Protein AF-A0AAD9VIA0-F1 (afdb_monomer)

Nearest PDB structures (foldseek):
  2ygq-assembly1_A  TM=7.038E-01  e=6.729E-20  Homo sapiens
  2ygo-assembly1_A-2  TM=7.604E-01  e=1.663E-18  Homo sapiens
  2ygp-assembly1_A-2  TM=7.596E-01  e=3.869E-18  Homo sapiens
  2ygn-assembly1_A-2  TM=9.380E-01  e=1.347E-15  Homo sapiens
  2d3j-assembly1_A  TM=8.469E-01  e=1.026E-13  Homo sapiens

Organism: NCBI:txid1348599

Solvent-accessible surface area (backbone atoms only — not comparable to full-atom values): 14397 Å² total; per-residue (Å²): 131,88,86,90,87,78,89,80,89,79,89,79,89,74,88,77,83,85,80,87,81,90,76,92,77,75,88,75,79,78,84,70,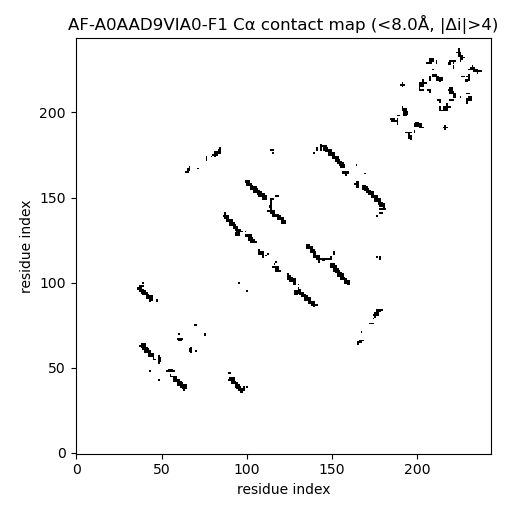82,74,73,68,77,50,39,31,33,32,30,37,46,33,71,62,35,29,76,74,71,76,44,85,49,70,50,68,54,24,54,74,59,34,50,47,68,66,79,70,42,91,62,39,61,78,72,54,75,65,42,53,59,87,56,52,59,48,57,35,38,30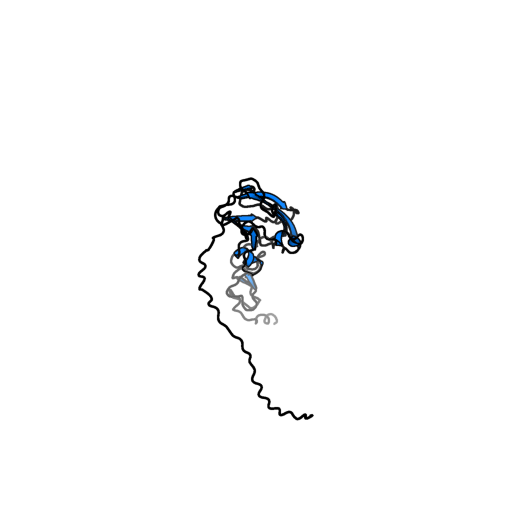,23,13,37,79,53,64,35,33,41,36,53,82,35,63,40,41,78,32,62,69,30,23,37,62,43,46,59,80,56,74,57,55,50,69,52,44,55,54,79,46,78,46,36,43,37,48,46,55,58,51,80,34,63,48,74,25,45,33,38,45,24,43,38,41,23,40,84,84,70,47,66,39,67,75,44,69,39,74,45,64,47,42,36,38,27,54,50,71,70,77,78,52,61,83,47,62,91,45,36,37,59,65,75,73,38,77,41,40,42,37,78,73,62,42,30,85,80,20,44,54,79,36,59,56,37,41,49,49,46,90,46,37,36,64,74,34,17,77,39,70,56,85,73,84,82,82,82,91,83,130

Secondary structure (DSSP, 8-state):
----------------------------------------EEEE-HHHHHHHHS----EEEEETTEE-GGGG-TTHHHHSPPBPTT--EEEEEEE-TTS-EEEEEEEEEES-TTTBPPPEESS-SEEEPPSS-EEEEEE--B-SS--EEEEEEEEEEEEETTSPBPTTPSEEEEEEEEE------PPPPPTTEESTTTT-EE--SSPPPTT-EEEETTEEEPPTT-BSTTS-B--TTTTSSS--

InterPro domains:
  IPR000742 EGF-like domain [PS00022] (220-231)
  IPR000742 EGF-like domain [PS01186] (220-231)
  IPR000742 EGF-like domain [PS50026] (200-232)
  IPR000742 EGF-like domain [SM00181] (203-232)
  IPR003306 WIF domain [PF02019] (42-179)
  IPR003306 WIF domain [PS50814] (42-179)
  IPR003306 WIF domain [SM00469] (39-181)
  IPR013309 Wnt inhibitory factor (WIF)-1 [PR01901] (39-58)
  IPR013309 Wnt inhibitory factor (WIF)-1 [PR01901] (90-114)
  IPR013309 Wnt inhibitory factor (WIF)-1 [PR01901] (118-142)
  IPR038677 WIF domain superfamily [G3DSA:2.60.40.2170] (37-178)
  IPR050969 Developmental Signaling Modulators [PTHR14949] (37-233)

pLDDT: mean 81.68, std 19.91, range [32.66, 98.38]

Sequence (244 aa):
MRWATAALASAVIALFLDTTTARHHHHHRSGNGHKQPSDISLWIDQQQIKMFSGVEMEIYVISEGKVLPYLLDPEFENKLPIIPSEVSYVNFTWKSGVKKYYYNFFRLKSFDETILKTPSITIKTQGRVPKRAKEFSVLLPCTGNNSGTAQFGIGLMIETRKGKPLNGTPLRLSLRKECTVREPNPGPCPDGYLGPPHCKKALCYPNCMNGGNCTAPGICSCPPGFQGPYCEGGTQFYTNFDKS

Structure (mmCIF, N/CA/C/O backbone):
data_AF-A0AAD9VIA0-F1
#
_entry.id   AF-A0AAD9VIA0-F1
#
loop_
_atom_site.group_PDB
_atom_site.id
_atom_site.type_symbol
_atom_site.label_atom_id
_atom_site.label_alt_id
_atom_site.label_comp_id
_atom_site.label_asym_id
_atom_site.label_entity_id
_atom_site.label_seq_id
_atom_site.pdbx_PDB_ins_code
_atom_site.Cartn_x
_atom_site.Cartn_y
_atom_site.Cartn_z
_atom_site.occupancy
_atom_site.B_iso_or_equiv
_atom_site.auth_seq_id
_atom_site.auth_comp_id
_atom_site.auth_asym_id
_atom_site.auth_atom_id
_atom_site.pdbx_PDB_model_num
ATOM 1 N N . MET A 1 1 ? 39.452 -48.335 77.852 1.00 35.78 1 MET A N 1
ATOM 2 C CA . MET A 1 1 ? 40.423 -49.212 77.167 1.00 35.78 1 MET A CA 1
ATOM 3 C C . MET A 1 1 ? 40.361 -48.909 75.681 1.00 35.78 1 MET A C 1
ATOM 5 O O . MET A 1 1 ? 39.268 -48.805 75.144 1.00 35.78 1 MET A O 1
ATOM 9 N N . ARG A 1 2 ? 41.529 -48.680 75.070 1.00 39.03 2 ARG A N 1
ATOM 10 C CA . ARG A 1 2 ? 41.753 -48.614 73.613 1.00 39.03 2 ARG A CA 1
ATOM 11 C C . ARG A 1 2 ? 41.148 -49.894 72.965 1.00 39.03 2 ARG A C 1
ATOM 13 O O . ARG A 1 2 ? 41.033 -50.889 73.670 1.00 39.03 2 ARG A O 1
ATOM 20 N N . TRP A 1 3 ? 40.747 -49.934 71.696 1.00 35.03 3 TRP A N 1
ATOM 21 C CA . TRP A 1 3 ? 41.623 -50.223 70.549 1.00 35.03 3 TRP A CA 1
ATOM 22 C C . TRP A 1 3 ? 40.975 -49.744 69.239 1.00 35.03 3 TRP A C 1
ATOM 24 O O . TRP A 1 3 ? 39.763 -49.819 69.058 1.00 35.03 3 TRP A O 1
ATOM 34 N N . ALA A 1 4 ? 41.829 -49.263 68.341 1.00 37.50 4 ALA A N 1
ATOM 35 C CA . ALA A 1 4 ? 41.558 -49.007 66.935 1.00 37.50 4 ALA A CA 1
ATOM 36 C C . ALA A 1 4 ? 41.893 -50.258 66.107 1.00 37.50 4 ALA A C 1
ATOM 38 O O . ALA A 1 4 ? 42.856 -50.928 66.462 1.00 37.50 4 ALA A O 1
ATOM 39 N N . THR A 1 5 ? 41.159 -50.502 65.017 1.00 41.47 5 THR A N 1
ATOM 40 C CA . THR A 1 5 ? 41.533 -51.186 63.750 1.00 41.47 5 THR A CA 1
ATOM 41 C C . THR A 1 5 ? 40.232 -51.526 63.011 1.00 41.47 5 THR A C 1
ATOM 43 O O . THR A 1 5 ? 39.196 -51.702 63.635 1.00 41.47 5 THR A O 1
ATOM 46 N N . ALA A 1 6 ? 40.151 -51.684 61.700 1.00 38.38 6 ALA A N 1
ATOM 47 C CA . ALA A 1 6 ? 40.910 -51.233 60.547 1.00 38.38 6 ALA A CA 1
ATOM 48 C C . ALA A 1 6 ? 39.945 -51.426 59.363 1.00 38.38 6 ALA A C 1
ATOM 50 O O . ALA A 1 6 ? 39.002 -52.215 59.427 1.00 38.38 6 ALA A O 1
ATOM 51 N N . ALA A 1 7 ? 40.180 -50.678 58.296 1.00 41.25 7 ALA A N 1
ATOM 52 C CA . ALA A 1 7 ? 39.397 -50.706 57.078 1.00 41.25 7 ALA A CA 1
ATOM 53 C C . ALA A 1 7 ? 39.425 -52.078 56.383 1.00 41.25 7 ALA A C 1
ATOM 55 O O . ALA A 1 7 ? 40.477 -52.706 56.303 1.00 41.25 7 ALA A O 1
ATOM 56 N N . LEU A 1 8 ? 38.309 -52.453 55.754 1.00 44.94 8 LEU A N 1
ATOM 57 C CA . LEU A 1 8 ? 38.340 -53.206 54.505 1.00 44.94 8 LEU A CA 1
ATOM 58 C C . LEU A 1 8 ? 37.380 -52.556 53.515 1.00 44.94 8 LEU A C 1
ATOM 60 O O . LEU A 1 8 ? 36.168 -52.496 53.713 1.00 44.94 8 LEU A O 1
ATOM 64 N N . ALA A 1 9 ? 37.983 -52.034 52.455 1.00 37.47 9 ALA A N 1
ATOM 65 C CA . ALA A 1 9 ? 37.310 -51.609 51.253 1.00 37.47 9 ALA A CA 1
ATOM 66 C C . ALA A 1 9 ? 36.745 -52.834 50.523 1.00 37.47 9 ALA A C 1
ATOM 68 O O . ALA A 1 9 ? 37.429 -53.842 50.350 1.00 37.47 9 ALA A O 1
ATOM 69 N N . SER A 1 10 ? 35.527 -52.715 50.013 1.00 44.91 10 SER A N 1
ATOM 70 C CA . SER A 1 10 ? 35.143 -53.352 48.756 1.00 44.91 10 SER A CA 1
ATOM 71 C C . SER A 1 10 ? 34.105 -52.469 48.091 1.00 44.91 10 SER A C 1
ATOM 73 O O . SER A 1 10 ? 32.981 -52.311 48.560 1.00 44.91 10 SER A O 1
ATOM 75 N N . ALA A 1 11 ? 34.557 -51.820 47.025 1.00 41.81 11 ALA A N 1
ATOM 76 C CA . ALA A 1 11 ? 33.742 -51.041 46.126 1.00 41.81 11 ALA A CA 1
ATOM 77 C C . ALA A 1 11 ? 32.839 -51.981 45.324 1.00 41.81 11 ALA A C 1
ATOM 79 O O . ALA A 1 11 ? 33.333 -52.863 44.627 1.00 41.81 11 ALA A O 1
ATOM 80 N N . VAL A 1 12 ? 31.533 -51.734 45.353 1.00 41.59 12 VAL A N 1
ATOM 81 C CA . VAL A 1 12 ? 30.673 -52.011 44.203 1.00 41.59 12 VAL A CA 1
ATOM 82 C C . VAL A 1 12 ? 29.867 -50.747 43.962 1.00 41.59 12 VAL A C 1
ATOM 84 O O . VAL A 1 12 ? 28.887 -50.454 44.640 1.00 41.59 12 VAL A O 1
ATOM 87 N N . ILE A 1 13 ? 30.365 -49.951 43.021 1.00 44.72 13 ILE A N 1
ATOM 88 C CA . ILE A 1 13 ? 29.644 -48.830 42.437 1.00 44.72 13 ILE A CA 1
ATOM 89 C C . ILE A 1 13 ? 28.682 -49.430 41.414 1.00 44.72 13 ILE A C 1
ATOM 91 O O . ILE A 1 13 ? 29.109 -49.914 40.370 1.00 44.72 13 ILE A O 1
ATOM 95 N N . ALA A 1 14 ? 27.389 -49.356 41.701 1.00 42.41 14 ALA A N 1
ATOM 96 C CA . ALA A 1 14 ? 26.364 -49.281 40.674 1.00 42.41 14 ALA A CA 1
ATOM 97 C C . ALA A 1 14 ? 25.363 -48.204 41.101 1.00 42.41 14 ALA A C 1
ATOM 99 O O . ALA A 1 14 ? 24.458 -48.427 41.899 1.00 42.41 14 ALA A O 1
ATOM 100 N N . LEU A 1 15 ? 25.612 -47.002 40.577 1.00 37.16 15 LEU A N 1
ATOM 101 C CA . LEU A 1 15 ? 24.620 -45.952 40.346 1.00 37.16 15 LEU A CA 1
ATOM 102 C C . LEU A 1 15 ? 23.418 -46.623 39.634 1.00 37.16 15 LEU A C 1
ATOM 104 O O . LEU A 1 15 ? 23.628 -47.468 38.771 1.00 37.16 15 LEU A O 1
ATOM 108 N N . PHE A 1 16 ? 22.152 -46.364 39.948 1.00 41.41 16 PHE A N 1
ATOM 109 C CA . PHE A 1 16 ? 21.534 -45.057 40.078 1.00 41.41 16 PHE A CA 1
ATOM 110 C C . PHE A 1 16 ? 20.365 -45.065 41.075 1.00 41.41 16 PHE A C 1
ATOM 112 O O . PHE A 1 16 ? 19.471 -45.902 41.013 1.00 41.41 16 PHE A O 1
ATOM 119 N N . LEU A 1 17 ? 20.435 -44.063 41.949 1.00 38.94 17 LEU A N 1
ATOM 120 C CA . LEU A 1 17 ? 19.403 -43.343 42.696 1.00 38.94 17 LEU A CA 1
ATOM 121 C C . LEU A 1 17 ? 17.929 -43.747 42.500 1.00 38.94 17 LEU A C 1
ATOM 123 O O . LEU A 1 17 ? 17.311 -43.497 41.465 1.00 38.94 17 LEU A O 1
ATOM 127 N N . ASP A 1 18 ? 17.373 -44.201 43.624 1.00 32.66 18 ASP A N 1
ATOM 128 C CA . ASP A 1 18 ? 16.065 -43.843 44.180 1.00 32.66 18 ASP A CA 1
ATOM 129 C C . ASP A 1 18 ? 15.644 -42.393 43.835 1.00 32.66 18 ASP A C 1
ATOM 131 O O . ASP A 1 18 ? 16.449 -41.463 43.841 1.00 32.66 18 ASP A O 1
ATOM 135 N N . THR A 1 19 ? 14.372 -42.079 43.594 1.00 40.62 19 THR A N 1
ATOM 136 C CA . THR A 1 19 ? 13.420 -41.896 44.697 1.00 40.62 19 THR A CA 1
ATOM 137 C C . THR A 1 19 ? 11.985 -41.761 44.171 1.00 40.62 19 THR A C 1
ATOM 139 O O . THR A 1 19 ? 11.615 -40.818 43.481 1.00 40.62 19 THR A O 1
ATOM 142 N N . THR A 1 20 ? 11.193 -42.779 44.498 1.00 39.88 20 THR A N 1
ATOM 143 C CA . THR A 1 20 ? 9.946 -42.688 45.270 1.00 39.88 20 THR A CA 1
ATOM 144 C C . THR A 1 20 ? 8.827 -41.695 44.880 1.00 39.88 20 THR A C 1
ATOM 146 O O . THR A 1 20 ? 8.909 -40.474 44.970 1.00 39.88 20 THR A O 1
ATOM 149 N N . THR A 1 21 ? 7.651 -42.324 44.766 1.00 41.88 21 THR A N 1
ATOM 150 C CA . THR A 1 21 ? 6.306 -41.894 45.207 1.00 41.88 21 THR A CA 1
ATOM 151 C C . THR A 1 21 ? 5.376 -41.152 44.240 1.00 41.88 21 THR A C 1
ATOM 153 O O . THR A 1 21 ? 5.312 -39.931 44.151 1.00 41.88 21 THR A O 1
ATOM 156 N N . ALA A 1 22 ? 4.542 -41.989 43.619 1.00 46.03 22 ALA A N 1
ATOM 157 C CA . ALA A 1 22 ? 3.181 -41.787 43.139 1.00 46.03 22 ALA A CA 1
ATOM 158 C C . ALA A 1 22 ? 2.385 -40.593 43.709 1.00 46.03 22 ALA A C 1
ATOM 160 O O . ALA A 1 22 ? 2.172 -40.479 44.916 1.00 46.03 22 ALA A O 1
ATOM 161 N N . ARG A 1 23 ? 1.761 -39.830 42.802 1.00 39.56 23 ARG A N 1
ATOM 162 C CA . ARG A 1 23 ? 0.469 -39.168 43.032 1.00 39.56 23 ARG A CA 1
ATOM 163 C C . ARG A 1 23 ? -0.373 -39.209 41.756 1.00 39.56 23 ARG A C 1
ATOM 165 O O . ARG A 1 23 ? 0.068 -38.787 40.693 1.00 39.56 23 ARG A O 1
ATOM 172 N N . HIS A 1 24 ? -1.589 -39.734 41.896 1.00 45.16 24 HIS A N 1
ATOM 173 C CA . HIS A 1 24 ? -2.668 -39.689 40.914 1.00 45.16 24 HIS A CA 1
ATOM 174 C C . HIS A 1 24 ? -2.802 -38.293 40.287 1.00 45.16 24 HIS A C 1
ATOM 176 O O . HIS A 1 24 ? -3.206 -37.352 40.969 1.00 45.16 24 HIS A O 1
ATOM 182 N N . HIS A 1 25 ? -2.550 -38.167 38.982 1.00 38.25 25 HIS A N 1
ATOM 183 C CA . HIS A 1 25 ? -3.003 -37.009 38.219 1.00 38.25 25 HIS A CA 1
ATOM 184 C C . HIS A 1 25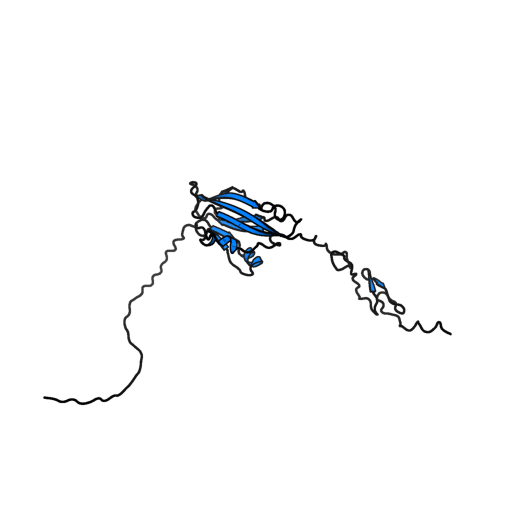 ? -4.279 -37.367 37.467 1.00 38.25 25 HIS A C 1
ATOM 186 O O . HIS A 1 25 ? -4.279 -38.068 36.457 1.00 38.25 25 HIS A O 1
ATOM 192 N N . HIS A 1 26 ? -5.383 -36.885 38.036 1.00 39.59 26 HIS A N 1
ATOM 193 C CA . HIS A 1 26 ? -6.692 -36.794 37.418 1.00 39.59 26 HIS A CA 1
ATOM 194 C C . HIS A 1 26 ? -6.600 -36.378 35.946 1.00 39.59 26 HIS A C 1
ATOM 196 O O . HIS A 1 26 ? -5.983 -35.368 35.605 1.00 39.59 26 HIS A O 1
ATOM 202 N N . HIS A 1 27 ? -7.327 -37.106 35.098 1.00 44.16 27 HIS A N 1
ATOM 203 C CA . HIS A 1 27 ? -7.829 -36.595 33.832 1.00 44.16 27 HIS A CA 1
ATOM 204 C C . HIS A 1 27 ? -8.613 -35.295 34.076 1.00 44.16 27 HIS A C 1
ATOM 206 O O . HIS A 1 27 ? -9.821 -35.319 34.306 1.00 44.16 27 HIS A O 1
ATOM 212 N N . HIS A 1 28 ? -7.952 -34.142 33.975 1.00 40.09 28 HIS A N 1
ATOM 213 C CA . HIS A 1 28 ? -8.642 -32.882 33.730 1.00 40.09 28 HIS A CA 1
ATOM 214 C C . HIS A 1 28 ? -8.863 -32.737 32.227 1.00 40.09 28 HIS A C 1
ATOM 216 O O . HIS A 1 28 ? -8.111 -32.092 31.499 1.00 40.09 28 HIS A O 1
ATOM 222 N N . ARG A 1 29 ? -9.968 -33.329 31.769 1.00 49.50 29 ARG A N 1
ATOM 223 C CA . ARG A 1 29 ? -10.688 -32.847 30.593 1.00 49.50 29 ARG A CA 1
ATOM 224 C C . ARG A 1 29 ? -11.199 -31.443 30.927 1.00 49.50 29 ARG A C 1
ATOM 226 O O . ARG A 1 29 ? -12.320 -31.284 31.394 1.00 49.50 29 ARG A O 1
ATOM 233 N N . SER A 1 30 ? -10.365 -30.422 30.729 1.00 37.88 30 SER A N 1
ATOM 234 C CA . SER A 1 30 ? -10.808 -29.027 30.790 1.00 37.88 30 SER A CA 1
ATOM 235 C C . SER A 1 30 ? -11.457 -28.660 29.459 1.00 37.88 30 SER A C 1
ATOM 237 O O . SER A 1 30 ? -10.867 -28.044 28.576 1.00 37.88 30 SER A O 1
ATOM 239 N N . GLY A 1 31 ? -12.702 -29.103 29.300 1.00 48.66 31 GLY A N 1
ATOM 240 C CA . GLY A 1 31 ? -13.636 -28.424 28.424 1.00 48.66 31 GLY A CA 1
ATOM 241 C C . GLY A 1 31 ? -14.105 -27.160 29.129 1.00 48.66 31 GLY A C 1
ATOM 242 O O . GLY A 1 31 ? -15.082 -27.206 29.863 1.00 48.66 31 GLY A O 1
ATOM 243 N N . ASN A 1 32 ? -13.420 -26.041 28.905 1.00 37.84 32 ASN A N 1
ATOM 244 C CA . ASN A 1 32 ? -14.061 -24.734 28.974 1.00 37.84 32 ASN A CA 1
ATOM 245 C C . ASN A 1 32 ? -13.325 -23.761 28.053 1.00 37.84 32 ASN A C 1
ATOM 247 O O . ASN A 1 32 ? -12.564 -22.893 28.475 1.00 37.84 32 ASN A O 1
ATOM 251 N N . GLY A 1 33 ? -13.536 -23.943 26.749 1.00 42.44 33 GLY A N 1
ATOM 252 C CA . GLY A 1 33 ? -13.220 -22.919 25.770 1.00 42.44 33 GLY A CA 1
ATOM 253 C C . GLY A 1 33 ? -14.132 -21.723 26.012 1.00 42.44 33 GLY A C 1
ATOM 254 O O . GLY A 1 33 ? -15.158 -21.580 25.349 1.00 42.44 33 GLY A O 1
ATOM 255 N N . HIS A 1 34 ? -13.758 -20.847 26.946 1.00 41.84 34 HIS A N 1
ATOM 256 C CA . HIS A 1 34 ? -14.145 -19.452 26.855 1.00 41.84 34 HIS A CA 1
ATOM 257 C C . HIS A 1 34 ? -13.611 -18.956 25.512 1.00 41.84 34 HIS A C 1
ATOM 259 O O . HIS A 1 34 ? -12.461 -18.539 25.397 1.00 41.84 34 HIS A O 1
ATOM 265 N N . LYS A 1 35 ? -14.448 -19.034 24.469 1.00 48.38 35 LYS A N 1
ATOM 266 C CA . LYS A 1 35 ? -14.309 -18.181 23.294 1.00 48.38 35 LYS A CA 1
ATOM 267 C C . LYS A 1 35 ? -14.340 -16.765 23.847 1.00 48.38 35 LYS A C 1
ATOM 269 O O . LYS A 1 35 ? -15.420 -16.232 24.103 1.00 48.38 35 LYS A O 1
ATOM 274 N N . GLN A 1 36 ? -13.159 -16.197 24.090 1.00 56.31 36 GLN A N 1
ATOM 275 C CA . GLN A 1 36 ? -13.006 -14.772 24.327 1.00 56.31 36 GLN A CA 1
ATOM 276 C C . GLN A 1 36 ? -13.863 -14.073 23.266 1.00 56.31 36 GLN A C 1
ATOM 278 O O . GLN A 1 36 ? -13.787 -14.446 22.086 1.00 56.31 36 GLN A O 1
ATOM 283 N N . PRO A 1 37 ? -14.773 -13.166 23.653 1.00 62.00 37 PRO A N 1
ATOM 284 C CA . PRO A 1 37 ? -15.637 -12.519 22.685 1.00 62.00 37 PRO A CA 1
ATOM 285 C C . PRO A 1 37 ? -14.748 -11.844 21.643 1.00 62.00 37 PRO A C 1
ATOM 287 O O . PRO A 1 37 ? -13.969 -10.963 21.990 1.00 62.00 37 PRO A O 1
ATOM 290 N N . SER A 1 38 ? -14.855 -12.294 20.385 1.00 77.81 38 SER A N 1
ATOM 291 C CA . SER A 1 38 ? -14.059 -11.778 19.268 1.00 77.81 38 SER A CA 1
ATOM 292 C C . SER A 1 38 ? -14.063 -10.254 19.310 1.00 77.81 38 SER A C 1
ATOM 294 O O . SER A 1 38 ? -15.127 -9.630 19.212 1.00 77.81 38 SER A O 1
ATOM 296 N N . ASP A 1 39 ? -12.875 -9.687 19.473 1.00 89.75 39 ASP A N 1
ATOM 297 C CA . ASP A 1 39 ? -12.647 -8.249 19.505 1.00 89.75 39 ASP A CA 1
ATOM 298 C C . ASP A 1 39 ? -12.095 -7.770 18.151 1.00 89.75 39 ASP A C 1
ATOM 300 O O . ASP A 1 39 ? -12.028 -8.548 17.192 1.00 89.75 39 ASP A O 1
ATOM 304 N N . ILE A 1 40 ? -11.756 -6.485 18.045 1.00 95.25 40 ILE A N 1
ATOM 305 C CA . ILE A 1 40 ? -11.214 -5.912 16.818 1.00 95.25 40 ILE A CA 1
ATOM 306 C C . ILE A 1 40 ? -9.847 -6.506 16.466 1.00 95.25 40 ILE A C 1
ATOM 308 O O . ILE A 1 40 ? -8.958 -6.607 17.313 1.00 95.25 40 ILE A O 1
ATOM 312 N N . SER A 1 41 ? -9.685 -6.841 15.189 1.00 96.31 41 SER A N 1
ATOM 313 C CA . SER A 1 41 ? -8.414 -7.233 14.584 1.00 96.31 41 SER A CA 1
ATOM 314 C C . SER A 1 41 ? -8.216 -6.464 13.280 1.00 96.31 41 SER A C 1
ATOM 316 O O . SER A 1 41 ? -9.183 -6.257 12.544 1.00 96.31 41 SER A O 1
ATOM 318 N N . LEU A 1 42 ? -6.978 -6.071 12.999 1.00 95.94 42 LEU A N 1
ATOM 319 C CA . LEU A 1 42 ? -6.523 -5.433 11.762 1.00 95.94 42 LEU A CA 1
ATOM 320 C C . LEU A 1 42 ? -5.162 -6.035 11.410 1.00 95.94 42 LEU A C 1
ATOM 322 O O . LEU A 1 42 ? -4.272 -6.010 12.259 1.00 95.94 42 LEU A O 1
ATOM 326 N N . TRP A 1 43 ? -5.001 -6.563 10.201 1.00 93.94 43 TRP A N 1
ATOM 327 C CA . TRP A 1 43 ? -3.768 -7.203 9.742 1.00 93.94 43 TRP A CA 1
ATOM 328 C C . TRP A 1 43 ? -3.562 -7.015 8.239 1.00 93.94 43 TRP A C 1
ATOM 330 O O . TRP A 1 43 ? -4.489 -6.652 7.514 1.00 93.94 43 TRP A O 1
ATOM 340 N N . ILE A 1 44 ? -2.328 -7.227 7.797 1.00 89.00 44 ILE A N 1
ATOM 341 C CA . ILE A 1 44 ? -1.930 -7.238 6.389 1.00 89.00 44 ILE A CA 1
ATOM 342 C C . ILE A 1 44 ? -2.058 -8.670 5.876 1.00 89.00 44 ILE A C 1
ATOM 344 O O . ILE A 1 44 ? -1.665 -9.610 6.574 1.00 89.00 44 ILE A O 1
ATOM 348 N N . ASP A 1 45 ? -2.623 -8.825 4.680 1.00 76.69 45 ASP A N 1
ATOM 349 C CA . ASP A 1 45 ? -2.861 -10.141 4.093 1.00 76.69 45 ASP A CA 1
ATOM 350 C C . ASP A 1 45 ? -1.560 -10.897 3.762 1.00 76.69 45 ASP A C 1
ATOM 352 O O . ASP A 1 45 ? -0.560 -10.326 3.316 1.00 76.69 45 ASP A O 1
ATOM 356 N N . GLN A 1 46 ? -1.590 -12.212 3.978 1.00 71.44 46 GLN A N 1
ATOM 357 C CA . GLN A 1 46 ? -0.431 -13.100 3.913 1.00 71.44 46 GLN A CA 1
ATOM 358 C C . GLN A 1 46 ? 0.122 -13.258 2.487 1.00 71.44 46 GLN A C 1
ATOM 360 O O . GLN A 1 46 ? 1.342 -13.319 2.301 1.00 71.44 46 GLN A O 1
ATOM 365 N N . GLN A 1 47 ? -0.747 -13.282 1.467 1.00 66.62 47 GLN A N 1
ATOM 366 C CA . GLN A 1 47 ? -0.317 -13.420 0.067 1.00 66.62 47 GLN A CA 1
ATOM 367 C C . GLN A 1 47 ? 0.505 -12.214 -0.381 1.00 66.62 47 GLN A C 1
ATOM 369 O O . GLN A 1 47 ? 1.449 -12.345 -1.162 1.00 66.62 47 GLN A O 1
ATOM 374 N N . GLN A 1 48 ? 0.190 -11.044 0.168 1.00 63.25 48 GLN A N 1
ATOM 375 C CA . GLN A 1 48 ? 0.912 -9.825 -0.129 1.00 63.25 48 GLN A CA 1
ATOM 376 C C . GLN A 1 48 ? 2.311 -9.803 0.495 1.00 63.25 48 GLN A C 1
ATOM 378 O O . GLN A 1 48 ? 3.263 -9.388 -0.160 1.00 63.25 48 GLN A O 1
ATOM 383 N N . ILE A 1 49 ? 2.464 -10.308 1.721 1.00 69.38 49 ILE A N 1
ATOM 384 C CA . ILE A 1 49 ? 3.779 -10.426 2.365 1.00 69.38 49 ILE A CA 1
ATOM 385 C C . ILE A 1 49 ? 4.651 -11.460 1.645 1.00 69.38 49 ILE A C 1
ATOM 387 O O . ILE A 1 49 ? 5.820 -11.182 1.384 1.00 69.38 49 ILE A O 1
ATOM 391 N N . LYS A 1 50 ? 4.070 -12.587 1.213 1.00 71.19 50 LYS A N 1
ATOM 392 C CA . LYS A 1 50 ? 4.776 -13.610 0.428 1.00 71.19 50 LYS A CA 1
ATOM 393 C C . LYS A 1 50 ? 5.396 -13.043 -0.853 1.00 71.19 50 LYS A C 1
ATOM 395 O O . LYS A 1 50 ? 6.526 -13.397 -1.174 1.00 71.19 50 LYS A O 1
ATOM 400 N N . MET A 1 51 ? 4.696 -12.141 -1.552 1.00 64.56 51 MET A N 1
ATOM 401 C CA . MET A 1 51 ? 5.220 -11.492 -2.763 1.00 64.56 51 MET A CA 1
ATOM 402 C C . MET A 1 51 ? 6.407 -10.556 -2.495 1.00 64.56 51 MET A C 1
ATOM 404 O O . MET A 1 51 ? 7.225 -10.367 -3.390 1.00 64.56 51 MET A O 1
ATOM 408 N N . PHE A 1 52 ? 6.518 -9.973 -1.297 1.00 63.84 52 PHE A N 1
ATOM 409 C CA . PHE A 1 52 ? 7.545 -8.967 -0.993 1.00 63.84 52 PHE A CA 1
ATOM 410 C C . PHE A 1 52 ? 8.733 -9.500 -0.195 1.00 63.84 52 PHE A C 1
ATOM 412 O O . PHE A 1 52 ? 9.842 -9.010 -0.374 1.00 63.84 52 PHE A O 1
ATOM 419 N N . SER A 1 53 ? 8.524 -10.480 0.686 1.00 66.06 53 SER A N 1
ATOM 420 C CA . SER A 1 53 ? 9.574 -11.008 1.568 1.00 66.06 53 SER A CA 1
ATOM 421 C C . SER A 1 53 ? 9.958 -12.458 1.274 1.00 66.06 53 SER A C 1
ATOM 423 O O . SER A 1 53 ? 10.942 -12.942 1.829 1.00 66.06 53 SER A O 1
ATOM 425 N N . GLY A 1 54 ? 9.179 -13.176 0.454 1.00 68.06 54 GLY A N 1
ATOM 426 C CA . GLY A 1 54 ? 9.332 -14.621 0.252 1.00 68.06 54 GLY A CA 1
ATOM 427 C C . GLY A 1 54 ? 8.897 -15.472 1.453 1.00 68.06 54 GLY A C 1
ATOM 428 O O . GLY A 1 54 ? 9.010 -16.695 1.402 1.00 68.06 54 GLY A O 1
ATOM 429 N N . VAL A 1 55 ? 8.378 -14.850 2.521 1.00 69.56 55 VAL A N 1
ATOM 430 C CA . VAL A 1 55 ? 7.933 -15.511 3.757 1.00 69.56 55 VAL A CA 1
ATOM 431 C C . VAL A 1 55 ? 6.418 -15.391 3.898 1.00 69.56 55 VAL A C 1
ATOM 433 O O . VAL A 1 55 ? 5.833 -14.336 3.665 1.00 69.56 55 VAL A O 1
ATOM 436 N N . GLU A 1 56 ? 5.767 -16.479 4.302 1.00 65.56 56 GLU A N 1
ATOM 437 C CA . GLU A 1 56 ? 4.312 -16.553 4.418 1.00 65.56 56 GLU A CA 1
ATOM 438 C C . GLU A 1 56 ? 3.865 -16.263 5.863 1.00 65.56 56 GLU A C 1
ATOM 440 O O . GLU A 1 56 ? 3.761 -17.170 6.684 1.00 65.56 56 GLU A O 1
ATOM 445 N N . MET A 1 57 ? 3.592 -14.998 6.201 1.00 66.56 57 MET A N 1
ATOM 446 C CA . MET A 1 57 ? 3.133 -14.604 7.545 1.00 66.56 57 MET A CA 1
ATOM 447 C C . MET A 1 57 ? 2.068 -13.500 7.513 1.00 66.56 57 MET A C 1
ATOM 449 O O . MET A 1 57 ? 2.091 -12.633 6.643 1.00 66.56 57 MET A O 1
ATOM 453 N N . GLU A 1 58 ? 1.150 -13.514 8.481 1.00 75.56 58 GLU A N 1
ATOM 454 C CA . GLU A 1 58 ? 0.202 -12.419 8.709 1.00 75.56 58 GLU A CA 1
ATOM 455 C C . GLU A 1 58 ? 0.820 -11.382 9.655 1.00 75.56 58 GLU A C 1
ATOM 457 O O . GLU A 1 58 ? 1.200 -11.699 10.785 1.00 75.56 58 GLU A O 1
ATOM 462 N N . ILE A 1 59 ? 0.898 -10.125 9.214 1.00 84.88 59 ILE A N 1
ATOM 463 C CA . ILE A 1 59 ? 1.391 -9.028 10.053 1.00 84.88 59 ILE A CA 1
ATOM 464 C C . ILE A 1 59 ? 0.196 -8.306 10.657 1.00 84.88 59 ILE A C 1
ATOM 466 O O . ILE A 1 59 ? -0.542 -7.596 9.975 1.00 84.88 59 ILE A O 1
ATOM 470 N N . TYR A 1 60 ? 0.011 -8.471 11.959 1.00 90.69 60 TYR A N 1
ATOM 471 C CA . TYR A 1 60 ? -1.066 -7.819 12.687 1.00 90.69 60 TYR A CA 1
ATOM 472 C C . TYR A 1 60 ? -0.693 -6.372 13.040 1.00 90.69 60 TYR A C 1
ATOM 474 O O . TYR A 1 60 ? 0.450 -6.040 13.326 1.00 90.69 60 TYR A O 1
ATOM 482 N N . VAL A 1 61 ? -1.675 -5.481 13.026 1.00 92.88 61 VAL A N 1
ATOM 483 C CA . VAL A 1 61 ? -1.565 -4.121 13.573 1.00 92.88 61 VAL A CA 1
ATOM 484 C C . VAL A 1 61 ? -2.317 -4.053 14.897 1.00 92.88 61 VAL A C 1
ATOM 486 O O . VAL A 1 61 ? -1.819 -3.544 15.901 1.00 92.88 61 VAL A O 1
ATOM 489 N N . ILE A 1 62 ? -3.522 -4.624 14.901 1.00 95.00 62 ILE A N 1
ATOM 490 C CA . ILE A 1 62 ? -4.370 -4.779 16.077 1.00 95.00 62 ILE A CA 1
ATOM 491 C C . ILE A 1 62 ? -4.741 -6.255 16.168 1.00 95.00 62 ILE A C 1
ATOM 493 O O . ILE A 1 62 ? -5.260 -6.821 15.205 1.00 95.00 62 ILE A O 1
ATOM 497 N N . SER A 1 63 ? -4.515 -6.866 17.326 1.00 93.94 63 SER A N 1
ATOM 498 C CA . SER A 1 63 ? -4.958 -8.225 17.622 1.00 93.94 63 SER A CA 1
ATOM 499 C C . SER A 1 63 ? -5.740 -8.234 18.928 1.00 93.94 63 SER A C 1
ATOM 501 O O . SER A 1 63 ? -5.293 -7.674 19.928 1.00 93.94 63 SER A O 1
ATOM 503 N N . GLU A 1 64 ? -6.941 -8.813 18.900 1.00 92.00 64 GLU A N 1
ATOM 504 C CA . GLU A 1 64 ? -7.826 -8.946 20.064 1.00 92.00 64 GLU A CA 1
ATOM 505 C C . GLU A 1 64 ? -8.029 -7.632 20.847 1.00 92.00 64 GLU A C 1
ATOM 507 O O . GLU A 1 64 ? -7.988 -7.591 22.077 1.00 92.00 64 GLU A O 1
ATOM 512 N N . GLY A 1 65 ? -8.238 -6.523 20.130 1.00 92.44 65 GLY A N 1
ATOM 513 C CA . GLY A 1 65 ? -8.458 -5.211 20.745 1.00 92.44 65 GLY A CA 1
ATOM 514 C C . GLY A 1 65 ? -7.203 -4.527 21.289 1.00 92.44 65 GLY A C 1
ATOM 515 O O . GLY A 1 65 ? -7.320 -3.493 21.945 1.00 92.44 65 GLY A O 1
ATOM 516 N N . LYS A 1 66 ? -6.007 -5.061 21.023 1.00 93.56 66 LYS A N 1
ATOM 517 C CA . LYS A 1 66 ? -4.731 -4.467 21.433 1.00 93.56 66 LYS A CA 1
ATOM 518 C C . LYS A 1 66 ? -3.888 -4.120 20.214 1.00 93.56 66 LYS A C 1
ATOM 520 O O . LYS A 1 66 ? -3.705 -4.948 19.325 1.00 93.56 66 LYS A O 1
ATOM 525 N N . VAL A 1 67 ? -3.363 -2.900 20.187 1.00 94.06 67 VAL A N 1
ATOM 526 C CA . VAL A 1 67 ? -2.294 -2.520 19.256 1.00 94.06 67 VAL A CA 1
ATOM 527 C C . VAL A 1 67 ? -1.038 -3.304 19.623 1.00 94.06 67 VAL A C 1
ATOM 529 O O . VAL A 1 67 ? -0.716 -3.423 20.809 1.00 94.06 67 VAL A O 1
ATOM 532 N N . LEU A 1 68 ? -0.343 -3.858 18.628 1.00 91.00 68 LEU A N 1
ATOM 533 C CA . LEU A 1 68 ? 0.861 -4.633 18.907 1.00 91.00 68 LEU A CA 1
ATOM 534 C C . LEU A 1 68 ? 2.006 -3.741 19.423 1.00 91.00 68 LEU A C 1
ATOM 536 O O . LEU A 1 68 ? 2.260 -2.693 18.830 1.00 91.00 68 LEU A O 1
ATOM 540 N N . PRO A 1 69 ? 2.715 -4.137 20.503 1.00 87.75 69 PRO A N 1
ATOM 541 C CA . PRO A 1 69 ? 3.671 -3.258 21.183 1.00 87.75 69 PRO A CA 1
ATOM 542 C C . PRO A 1 69 ? 4.821 -2.752 20.313 1.00 87.75 69 PRO A C 1
ATOM 544 O O . PRO A 1 69 ? 5.274 -1.634 20.517 1.00 87.75 69 PRO A O 1
ATOM 547 N N . TYR A 1 70 ? 5.272 -3.534 19.327 1.00 85.94 70 TYR A N 1
ATOM 548 C CA . TYR A 1 70 ? 6.355 -3.110 18.434 1.00 85.94 70 TYR A CA 1
ATOM 549 C C . TYR A 1 70 ? 5.982 -1.893 17.582 1.00 85.94 70 TYR A C 1
ATOM 551 O O . TYR A 1 70 ? 6.867 -1.160 17.172 1.00 85.94 70 TYR A O 1
ATOM 559 N N . LEU A 1 71 ? 4.689 -1.641 17.344 1.00 85.56 71 LEU A N 1
ATOM 560 C CA . LEU A 1 71 ? 4.226 -0.432 16.653 1.00 85.56 71 LEU A CA 1
ATOM 561 C C . LEU A 1 71 ? 4.353 0.828 17.514 1.00 85.56 71 LEU A C 1
ATOM 563 O O . LEU A 1 71 ? 4.201 1.933 17.003 1.00 85.56 71 LEU A O 1
ATOM 567 N N . LEU A 1 72 ? 4.555 0.658 18.822 1.00 85.38 72 LEU A N 1
ATOM 568 C CA . LEU A 1 72 ? 4.717 1.739 19.790 1.00 85.38 72 LEU A CA 1
ATOM 569 C C . LEU A 1 72 ? 6.198 2.028 20.082 1.00 85.38 72 LEU A C 1
ATOM 571 O O . LEU A 1 72 ? 6.486 2.968 20.820 1.00 85.38 72 LEU A O 1
ATOM 575 N N . ASP A 1 73 ? 7.122 1.232 19.529 1.00 87.94 73 ASP A N 1
ATOM 576 C CA . ASP A 1 73 ? 8.562 1.485 19.604 1.00 87.94 73 ASP A CA 1
ATOM 577 C C . ASP A 1 73 ? 8.895 2.754 18.789 1.00 87.94 73 ASP A C 1
ATOM 579 O O . ASP A 1 73 ? 8.595 2.797 17.593 1.00 87.94 73 ASP A O 1
ATOM 583 N N . PRO A 1 74 ? 9.518 3.788 19.389 1.00 84.62 74 PRO A N 1
ATOM 584 C CA . PRO A 1 74 ? 9.945 4.991 18.673 1.00 84.62 74 PRO A CA 1
ATOM 585 C C . PRO A 1 74 ? 10.866 4.714 17.478 1.00 84.62 74 PRO A C 1
ATOM 587 O O . PRO A 1 74 ? 10.898 5.494 16.530 1.00 84.62 74 PRO A O 1
ATOM 590 N N . GLU A 1 75 ? 11.614 3.610 17.503 1.00 86.88 75 GLU A N 1
ATOM 591 C CA . GLU A 1 75 ? 12.518 3.222 16.420 1.00 86.88 75 GLU A CA 1
ATOM 592 C C . GLU A 1 75 ? 11.858 2.340 15.357 1.00 86.88 75 GLU A C 1
ATOM 594 O O . GLU A 1 75 ? 12.510 1.967 14.377 1.00 86.88 75 GLU A O 1
ATOM 599 N N . PHE A 1 76 ? 10.585 1.981 15.533 1.00 85.94 76 PHE A N 1
ATOM 600 C CA . PHE A 1 76 ? 9.871 1.092 14.622 1.00 85.94 76 PHE A CA 1
ATOM 601 C C . PHE A 1 76 ? 9.957 1.573 13.170 1.00 85.94 76 PHE A C 1
ATOM 603 O O . PHE A 1 76 ? 10.277 0.789 12.279 1.00 85.94 76 PHE A O 1
ATOM 610 N N . GLU A 1 77 ? 9.755 2.873 12.938 1.00 84.62 77 GLU A N 1
ATOM 611 C CA . GLU A 1 77 ? 9.762 3.470 11.596 1.00 84.62 77 GLU A CA 1
ATOM 612 C C . GLU A 1 77 ? 11.109 3.297 10.874 1.00 84.62 77 GLU A C 1
ATOM 614 O O . GLU A 1 77 ? 11.142 3.096 9.659 1.00 84.62 77 GLU A O 1
ATOM 619 N N . ASN A 1 78 ? 12.220 3.294 11.616 1.00 84.44 78 ASN A N 1
ATOM 620 C CA . ASN A 1 78 ? 13.563 3.123 11.053 1.00 84.44 78 ASN A CA 1
ATOM 621 C C . ASN A 1 78 ? 13.840 1.673 10.637 1.00 84.44 78 ASN A C 1
ATOM 623 O O . ASN A 1 78 ? 14.667 1.429 9.759 1.00 84.44 78 ASN A O 1
ATOM 627 N N . LYS A 1 79 ? 13.134 0.718 11.253 1.00 85.81 79 LYS A N 1
ATOM 628 C CA . LYS A 1 79 ? 13.262 -0.726 11.008 1.00 85.81 79 LYS A CA 1
ATOM 629 C C . LYS A 1 79 ? 12.365 -1.199 9.856 1.00 85.81 79 LYS A C 1
ATOM 631 O O . LYS A 1 79 ? 12.486 -2.343 9.422 1.00 85.81 79 LYS A O 1
ATOM 636 N N . LEU A 1 80 ? 11.472 -0.343 9.351 1.00 83.94 80 LEU A N 1
ATOM 637 C CA . LEU A 1 80 ? 10.566 -0.691 8.260 1.00 83.94 80 LEU A CA 1
ATOM 638 C C . LEU A 1 80 ? 11.263 -0.668 6.890 1.00 83.94 80 LEU A C 1
ATOM 640 O O . LEU A 1 80 ? 11.943 0.317 6.561 1.00 83.94 80 LEU A O 1
ATOM 644 N N . PRO A 1 81 ? 11.050 -1.709 6.061 1.00 87.25 81 PRO A N 1
ATOM 645 C CA . PRO A 1 81 ? 11.562 -1.737 4.699 1.00 87.25 81 PRO A CA 1
ATOM 646 C C . PRO A 1 81 ? 10.858 -0.693 3.824 1.00 87.25 81 PRO A C 1
ATOM 648 O O . PRO A 1 81 ? 9.726 -0.276 4.088 1.00 87.25 81 PRO A O 1
ATOM 651 N N . ILE A 1 82 ? 11.536 -0.281 2.755 1.00 90.88 82 ILE A N 1
ATOM 652 C CA . ILE A 1 82 ? 10.960 0.590 1.729 1.00 90.88 82 ILE A CA 1
ATOM 653 C C . ILE A 1 82 ? 10.010 -0.250 0.871 1.00 90.88 82 ILE A C 1
ATOM 655 O O . ILE A 1 82 ? 10.365 -1.341 0.429 1.00 90.88 82 ILE A O 1
ATOM 659 N N . ILE A 1 83 ? 8.797 0.250 0.636 1.00 90.94 83 ILE A N 1
ATOM 660 C CA . ILE A 1 83 ? 7.841 -0.397 -0.267 1.00 90.94 83 ILE A CA 1
ATOM 661 C C . ILE A 1 83 ? 8.381 -0.248 -1.702 1.00 90.94 83 ILE A C 1
ATOM 663 O O . ILE A 1 83 ? 8.636 0.887 -2.110 1.00 90.94 83 ILE A O 1
ATOM 667 N N . PRO A 1 84 ? 8.554 -1.332 -2.477 1.00 91.44 84 PRO A N 1
ATOM 668 C CA . PRO A 1 84 ? 9.245 -1.261 -3.763 1.00 91.44 84 PRO A CA 1
ATOM 669 C C . PRO A 1 84 ? 8.341 -0.746 -4.896 1.00 91.44 84 PRO A C 1
ATOM 671 O O . PRO A 1 84 ? 7.124 -0.583 -4.728 1.00 91.44 84 PRO A O 1
ATOM 674 N N . SER A 1 85 ? 8.935 -0.413 -6.047 1.00 90.00 85 SER A N 1
ATOM 675 C CA . SER A 1 85 ? 8.304 0.344 -7.144 1.00 90.00 85 SER A CA 1
ATOM 676 C C . SER A 1 85 ? 7.099 -0.351 -7.797 1.00 90.00 85 SER A C 1
ATOM 678 O O . SER A 1 85 ? 6.153 0.300 -8.254 1.00 90.00 85 SER A O 1
ATOM 680 N N . GLU A 1 86 ? 7.076 -1.678 -7.745 1.00 84.31 86 GLU A N 1
ATOM 681 C CA . GLU A 1 86 ? 6.091 -2.562 -8.367 1.00 84.31 86 GLU A CA 1
ATOM 682 C C . GLU A 1 86 ? 4.764 -2.560 -7.593 1.00 84.31 86 GLU A C 1
ATOM 684 O O . GLU A 1 86 ? 3.698 -2.813 -8.162 1.00 84.31 86 GLU A O 1
ATOM 689 N N . VAL A 1 87 ? 4.810 -2.215 -6.302 1.00 87.06 87 VAL A N 1
ATOM 690 C CA . VAL A 1 87 ? 3.654 -2.227 -5.401 1.00 87.06 87 VAL A CA 1
ATOM 691 C C . VAL A 1 87 ? 2.831 -0.966 -5.584 1.00 87.06 87 VAL A C 1
ATOM 693 O O . VAL A 1 87 ? 3.264 0.129 -5.239 1.00 87.06 87 VAL A O 1
ATOM 696 N N . SER A 1 88 ? 1.613 -1.108 -6.094 1.00 89.50 88 SER A N 1
ATOM 697 C CA . SER A 1 88 ? 0.689 0.021 -6.272 1.00 89.50 88 SER A CA 1
ATOM 698 C C . SER A 1 88 ? -0.328 0.160 -5.138 1.00 89.50 88 SER A C 1
ATOM 700 O O . SER A 1 88 ? -0.922 1.227 -4.978 1.00 89.50 88 SER A O 1
ATOM 702 N N . TYR A 1 89 ? -0.528 -0.887 -4.337 1.00 92.12 89 TYR A N 1
ATOM 703 C CA . TYR A 1 89 ? -1.465 -0.891 -3.220 1.00 92.12 89 TYR A CA 1
ATOM 704 C C . TYR A 1 89 ? -1.073 -1.906 -2.145 1.00 92.12 89 TYR A C 1
ATOM 706 O O . TYR A 1 89 ? -0.388 -2.883 -2.437 1.00 92.12 89 TYR A O 1
ATOM 714 N N . VAL A 1 90 ? -1.541 -1.691 -0.912 1.00 89.56 90 VAL A N 1
ATOM 715 C CA . VAL A 1 90 ? -1.431 -2.632 0.215 1.00 89.56 90 VAL A CA 1
ATOM 716 C C . VAL A 1 90 ? -2.820 -2.962 0.746 1.00 89.56 90 VAL A C 1
ATOM 718 O O . VAL A 1 90 ? -3.596 -2.059 1.056 1.00 89.56 90 VAL A O 1
ATOM 721 N N . ASN A 1 91 ? -3.119 -4.247 0.850 1.00 91.06 91 ASN A N 1
ATOM 722 C CA . ASN A 1 91 ? -4.367 -4.815 1.311 1.00 91.06 91 ASN A CA 1
ATOM 723 C C . ASN A 1 91 ? -4.317 -5.070 2.812 1.00 91.06 91 ASN A C 1
ATOM 725 O O . ASN A 1 91 ? -3.407 -5.699 3.355 1.00 91.06 91 ASN A O 1
ATOM 729 N N . PHE A 1 92 ? -5.351 -4.582 3.477 1.00 93.50 92 PHE A N 1
ATOM 730 C CA . PHE A 1 92 ? -5.566 -4.750 4.896 1.00 93.50 92 PHE A CA 1
ATOM 731 C C . PHE A 1 92 ? -6.895 -5.450 5.110 1.00 93.50 92 PHE A C 1
ATOM 733 O O . PHE A 1 92 ? -7.918 -5.075 4.531 1.00 93.50 92 PHE A O 1
ATOM 740 N N . THR A 1 93 ? -6.896 -6.414 6.019 1.00 95.00 93 THR A N 1
ATOM 741 C CA . THR A 1 93 ? -8.111 -7.076 6.473 1.00 95.00 93 THR A CA 1
ATOM 742 C C . THR A 1 93 ? -8.398 -6.669 7.906 1.00 95.00 93 THR A C 1
ATOM 744 O O . THR A 1 93 ? -7.515 -6.614 8.759 1.00 95.00 93 THR A O 1
ATOM 747 N N . TRP A 1 94 ? -9.663 -6.370 8.188 1.00 96.94 94 TRP A N 1
ATOM 748 C CA . TRP A 1 94 ? -10.108 -6.042 9.539 1.00 96.94 94 TRP A CA 1
ATOM 749 C C . TRP A 1 94 ? -11.492 -6.588 9.862 1.00 96.94 94 TRP A C 1
ATOM 751 O O . TRP A 1 94 ? -12.311 -6.867 8.984 1.00 96.94 94 TRP A O 1
ATOM 761 N N . LYS A 1 95 ? -11.767 -6.727 11.156 1.00 96.75 95 LYS A N 1
ATOM 762 C CA . LYS A 1 95 ? -13.075 -7.111 11.696 1.00 96.75 95 LYS A CA 1
ATOM 763 C C . LYS A 1 95 ? -13.251 -6.521 13.084 1.00 96.75 95 LYS A C 1
ATOM 765 O O . LYS A 1 95 ? -12.279 -6.398 13.814 1.00 96.75 95 LYS A O 1
ATOM 770 N N . SER A 1 96 ? -14.484 -6.208 13.469 1.00 95.88 96 SER A N 1
ATOM 771 C CA . SER A 1 96 ? -14.830 -5.696 14.802 1.00 95.88 96 SER A CA 1
ATOM 772 C C . SER A 1 96 ? -15.281 -6.793 15.775 1.00 95.88 96 SER A C 1
ATOM 774 O O . SER A 1 96 ? -15.410 -6.544 16.973 1.00 95.88 96 SER A O 1
ATOM 776 N N . GLY A 1 97 ? -15.586 -7.989 15.258 1.00 92.12 97 GLY A N 1
ATOM 777 C CA . GLY A 1 97 ? -16.117 -9.093 16.047 1.00 92.12 97 GLY A CA 1
ATOM 778 C C . GLY A 1 97 ? -17.498 -8.774 16.626 1.00 92.12 97 GLY A C 1
ATOM 779 O O . GLY A 1 97 ? -18.429 -8.432 15.896 1.00 92.12 97 GLY A O 1
ATOM 780 N N . VAL A 1 98 ? -17.666 -8.918 17.940 1.00 91.38 98 VAL A N 1
ATOM 781 C CA . VAL A 1 98 ? -18.955 -8.671 18.617 1.00 91.38 98 VAL A CA 1
ATOM 782 C C . VAL A 1 98 ? -19.149 -7.186 18.940 1.00 91.38 98 VAL A C 1
ATOM 784 O O . VAL A 1 98 ? -20.270 -6.672 18.877 1.00 91.38 98 VAL A O 1
ATOM 787 N N . LYS A 1 99 ? -18.061 -6.480 19.268 1.00 93.75 99 LYS A N 1
ATOM 788 C CA . LYS A 1 99 ? -18.087 -5.069 19.668 1.00 93.75 99 LYS A CA 1
ATOM 789 C C . LYS A 1 99 ? -18.199 -4.146 18.448 1.00 93.75 99 LYS A C 1
ATOM 791 O O . LYS A 1 99 ? -17.908 -4.520 17.310 1.00 93.75 99 LYS A O 1
ATOM 796 N N . LYS A 1 100 ? -18.668 -2.916 18.686 1.00 95.62 100 LYS A N 1
ATOM 797 C CA . LYS A 1 100 ? -18.786 -1.867 17.661 1.00 95.62 100 LYS A CA 1
ATOM 798 C C . LYS A 1 100 ? -17.633 -0.879 17.803 1.00 95.62 100 LYS A C 1
ATOM 800 O O . LYS A 1 100 ? -17.532 -0.218 18.839 1.00 95.62 100 LYS A O 1
ATOM 805 N N . TYR A 1 101 ? -16.851 -0.761 16.735 1.00 97.75 101 TYR A N 1
ATOM 806 C CA . TYR A 1 101 ? -15.756 0.192 16.605 1.00 97.75 101 TYR A CA 1
ATOM 807 C C . TYR A 1 101 ? -15.978 1.116 15.414 1.00 97.75 101 TYR A C 1
ATOM 809 O O . TYR A 1 101 ? -16.585 0.725 14.409 1.00 97.75 101 TYR A O 1
ATOM 817 N N . TYR A 1 102 ? -15.464 2.327 15.548 1.00 98.31 102 TYR A N 1
ATOM 818 C CA . TYR A 1 102 ? -15.450 3.359 14.529 1.00 98.31 102 TYR A CA 1
ATOM 819 C C . TYR A 1 102 ? -14.006 3.709 14.223 1.00 98.31 102 TYR A C 1
ATOM 821 O O . TYR A 1 102 ? -13.151 3.661 15.104 1.00 98.31 102 TYR A O 1
ATOM 829 N N . TYR A 1 103 ? -13.743 3.999 12.961 1.00 98.38 103 TYR A N 1
ATOM 830 C CA . TYR A 1 103 ? -12.418 4.341 12.486 1.00 98.38 103 TYR A CA 1
ATOM 831 C C . TYR A 1 103 ? -12.434 5.738 11.880 1.00 98.38 103 TYR A C 1
ATOM 833 O O . TYR A 1 103 ? -13.448 6.167 11.320 1.00 98.38 103 TYR A O 1
ATOM 841 N N . ASN A 1 104 ? -11.294 6.415 11.968 1.00 98.38 104 ASN A N 1
ATOM 842 C CA . ASN A 1 104 ? -11.049 7.688 11.312 1.00 98.38 104 ASN A CA 1
ATOM 843 C C . ASN A 1 104 ? -9.595 7.752 10.823 1.00 98.38 104 ASN A C 1
ATOM 845 O O . ASN A 1 104 ? -8.656 7.798 11.623 1.00 98.38 104 ASN A O 1
ATOM 849 N N . PHE A 1 105 ? -9.420 7.756 9.504 1.00 98.12 105 PHE A N 1
ATOM 850 C CA . PHE A 1 105 ? -8.167 8.063 8.831 1.00 98.12 105 PHE A CA 1
ATOM 851 C C . PHE A 1 105 ? -8.004 9.580 8.750 1.00 98.12 105 PHE A C 1
ATOM 853 O O . PHE A 1 105 ? -8.420 10.217 7.783 1.00 98.12 105 PHE A O 1
ATOM 860 N N . PHE A 1 106 ? -7.400 10.160 9.785 1.00 97.25 106 PHE A N 1
ATOM 861 C CA . PHE A 1 106 ? -7.228 11.611 9.908 1.00 97.25 106 PHE A CA 1
ATOM 862 C C . PHE A 1 106 ? -5.984 12.137 9.176 1.00 97.25 106 PHE A C 1
ATOM 864 O O . PHE A 1 106 ? -5.797 13.347 9.066 1.00 97.25 106 PHE A O 1
ATOM 871 N N . ARG A 1 107 ? -5.107 11.245 8.699 1.00 97.12 107 ARG A N 1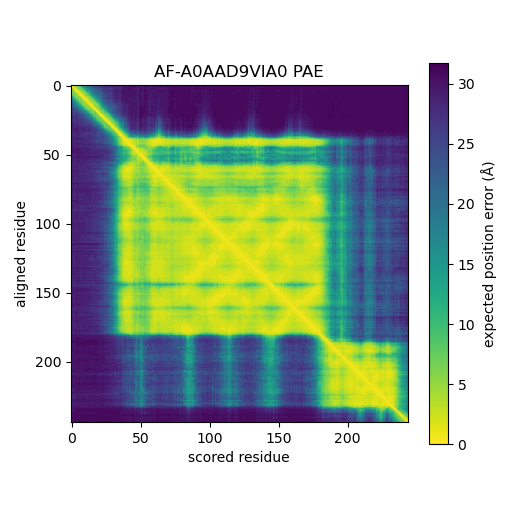
ATOM 872 C CA . ARG A 1 107 ? -3.910 11.613 7.938 1.00 97.12 107 ARG A CA 1
ATOM 873 C C . ARG A 1 107 ? -3.666 10.606 6.822 1.00 97.12 107 ARG A C 1
ATOM 875 O O . ARG A 1 107 ? -3.393 9.443 7.093 1.00 97.12 107 ARG A O 1
ATOM 882 N N . LEU A 1 108 ? -3.724 11.085 5.587 1.00 97.44 108 LEU A N 1
ATOM 883 C CA . LEU A 1 108 ? -3.211 10.430 4.388 1.00 97.44 108 LEU A CA 1
ATOM 884 C C . LEU A 1 108 ? -2.468 11.523 3.623 1.00 97.44 108 LEU A C 1
ATOM 886 O O . LEU A 1 108 ? -3.098 12.452 3.124 1.00 97.44 108 LEU A O 1
ATOM 890 N N . LYS A 1 109 ? -1.135 11.496 3.648 1.00 97.44 109 LYS A N 1
ATOM 891 C CA . LYS A 1 109 ? -0.320 12.582 3.087 1.00 97.44 109 LYS A CA 1
ATOM 892 C C . LYS A 1 109 ? 0.973 12.041 2.499 1.00 97.44 109 LYS A C 1
ATOM 894 O O . LYS A 1 109 ? 1.658 11.276 3.172 1.00 97.44 109 LYS A O 1
ATOM 899 N N . SER A 1 110 ? 1.327 12.496 1.301 1.00 97.88 110 SER A N 1
ATOM 900 C CA . SER A 1 110 ? 2.696 12.386 0.793 1.00 97.88 110 SER A CA 1
ATOM 901 C C . SER A 1 110 ? 3.533 13.573 1.279 1.00 97.88 110 SER A C 1
ATOM 903 O O . SER A 1 110 ? 3.034 14.697 1.355 1.00 97.88 110 SER A O 1
ATOM 905 N N . PHE A 1 111 ? 4.787 13.335 1.658 1.00 96.94 111 PHE A N 1
ATOM 906 C CA . PHE A 1 111 ? 5.733 14.411 1.976 1.00 96.94 111 PHE A CA 1
ATOM 907 C C . PHE A 1 111 ? 6.538 14.863 0.754 1.00 96.94 111 PHE A C 1
ATOM 909 O O . PHE A 1 111 ? 7.149 15.925 0.808 1.00 96.94 111 PHE A O 1
ATOM 916 N N . ASP A 1 112 ? 6.487 14.096 -0.338 1.00 96.44 112 ASP A N 1
ATOM 917 C CA . ASP A 1 112 ? 7.070 14.446 -1.629 1.00 96.44 112 ASP A CA 1
ATOM 918 C C . ASP A 1 112 ? 6.085 14.097 -2.758 1.00 96.44 112 ASP A C 1
ATOM 920 O O . ASP A 1 112 ? 6.051 12.978 -3.281 1.00 96.44 112 ASP A O 1
ATOM 924 N N . GLU A 1 113 ? 5.252 15.074 -3.123 1.00 96.25 113 GLU A N 1
ATOM 925 C CA . GLU A 1 113 ? 4.245 14.930 -4.180 1.00 96.25 113 GLU A CA 1
ATOM 926 C C . GLU A 1 113 ? 4.832 14.906 -5.596 1.00 96.25 113 GLU A C 1
ATOM 928 O O . GLU A 1 113 ? 4.116 14.578 -6.542 1.00 96.25 113 GLU A O 1
ATOM 933 N N . THR A 1 114 ? 6.127 15.200 -5.759 1.00 95.75 114 THR A N 1
ATOM 934 C CA . THR A 1 114 ? 6.802 15.126 -7.063 1.00 95.75 114 THR A CA 1
ATOM 935 C C . THR A 1 114 ? 7.135 13.686 -7.456 1.00 95.75 114 THR A C 1
ATOM 937 O O . THR A 1 114 ? 7.213 13.369 -8.647 1.00 95.75 114 THR A O 1
ATOM 940 N N . ILE A 1 115 ? 7.269 12.801 -6.464 1.00 96.69 115 ILE A N 1
ATOM 941 C CA . ILE A 1 115 ? 7.573 11.374 -6.629 1.00 96.69 115 ILE A CA 1
ATOM 942 C C . ILE A 1 115 ? 6.324 10.518 -6.369 1.00 96.69 115 ILE A C 1
ATOM 944 O O . ILE A 1 115 ? 5.997 9.630 -7.161 1.00 96.69 115 ILE A O 1
ATOM 948 N N . LEU A 1 116 ? 5.582 10.799 -5.292 1.00 97.38 116 LEU A N 1
ATOM 949 C CA . LEU A 1 116 ? 4.428 10.010 -4.855 1.00 97.38 116 LEU A CA 1
ATOM 950 C C . LEU A 1 116 ? 3.219 10.913 -4.613 1.00 97.38 116 LEU A C 1
ATOM 952 O O . LEU A 1 116 ? 3.244 11.771 -3.735 1.00 97.38 116 LEU A O 1
ATOM 956 N N . LYS A 1 117 ? 2.121 10.690 -5.339 1.00 97.31 117 LYS A N 1
ATOM 957 C CA . LYS A 1 117 ? 0.863 11.411 -5.104 1.00 97.31 117 LYS A CA 1
ATOM 958 C C . LYS A 1 117 ? 0.277 11.016 -3.742 1.00 97.31 117 LYS A C 1
ATOM 960 O O . LYS A 1 117 ? 0.613 9.977 -3.175 1.00 97.31 117 LYS A O 1
ATOM 965 N N . THR A 1 118 ? -0.639 11.829 -3.219 1.00 97.69 118 THR A N 1
ATOM 966 C CA . THR A 1 118 ? -1.275 11.552 -1.924 1.00 97.69 118 THR A CA 1
ATOM 967 C C . THR A 1 118 ? -1.921 10.152 -1.892 1.00 97.69 118 THR A C 1
ATOM 969 O O . THR A 1 118 ? -2.728 9.835 -2.773 1.00 97.69 118 THR A O 1
ATOM 972 N N . PRO A 1 119 ? -1.590 9.311 -0.888 1.00 97.75 119 PRO A N 1
ATOM 973 C CA . PRO A 1 119 ? -2.198 7.997 -0.728 1.00 97.75 119 PRO A CA 1
ATOM 974 C C . PRO A 1 119 ? -3.714 8.086 -0.574 1.00 97.75 119 PRO A C 1
ATOM 976 O O . PRO A 1 119 ? -4.239 9.006 0.054 1.00 97.75 119 PRO A O 1
ATOM 979 N N . SER A 1 120 ? -4.422 7.092 -1.096 1.00 97.50 120 SER A N 1
ATOM 980 C CA . SER A 1 120 ? -5.879 6.998 -0.968 1.00 97.50 120 SER A CA 1
ATOM 981 C C . SER A 1 120 ? -6.293 5.619 -0.478 1.00 97.50 120 SER A C 1
ATOM 983 O O . SER A 1 120 ? -5.490 4.690 -0.453 1.00 97.50 120 SER A O 1
ATOM 985 N N . ILE A 1 121 ? -7.538 5.485 -0.035 1.00 97.62 121 ILE A N 1
ATOM 986 C CA . ILE A 1 121 ? -8.078 4.228 0.482 1.00 97.62 121 ILE A CA 1
ATOM 987 C C . ILE A 1 121 ? -9.367 3.864 -0.251 1.00 97.62 121 ILE A C 1
ATOM 989 O O . ILE A 1 121 ? -10.126 4.743 -0.654 1.00 97.62 121 ILE A O 1
ATOM 993 N N . THR A 1 122 ? -9.642 2.568 -0.401 1.00 97.81 122 THR A N 1
ATOM 994 C CA . THR A 1 122 ? -10.829 2.067 -1.130 1.00 97.81 122 THR A CA 1
ATOM 995 C C . THR A 1 122 ? -12.135 2.133 -0.326 1.00 97.81 122 THR A C 1
ATOM 997 O O . THR A 1 122 ? -13.202 1.743 -0.802 1.00 97.81 122 THR A O 1
ATOM 1000 N N . ILE A 1 123 ? -12.070 2.645 0.902 1.00 98.06 123 ILE A N 1
ATOM 1001 C CA . ILE A 1 123 ? -13.203 2.872 1.805 1.00 98.06 123 ILE A CA 1
ATOM 1002 C C . ILE A 1 123 ? -13.299 4.360 2.156 1.00 98.06 123 ILE A C 1
ATOM 1004 O O . ILE A 1 123 ? -12.380 5.133 1.914 1.00 98.06 123 ILE A O 1
ATOM 1008 N N . LYS A 1 124 ? -14.406 4.788 2.769 1.00 98.31 124 LYS A N 1
ATOM 1009 C CA . LYS A 1 124 ? -14.510 6.157 3.307 1.00 98.31 124 LYS A CA 1
ATOM 1010 C C . LYS A 1 124 ? -13.441 6.384 4.380 1.00 98.31 124 LYS A C 1
ATOM 1012 O O . LYS A 1 124 ? -13.127 5.441 5.098 1.00 98.31 124 LYS A O 1
ATOM 1017 N N . THR A 1 125 ? -12.956 7.615 4.546 1.00 97.75 125 THR A N 1
ATOM 1018 C CA . THR A 1 125 ? -11.950 7.990 5.567 1.00 97.75 125 THR A CA 1
ATOM 1019 C C . THR A 1 125 ? -12.430 7.784 6.996 1.00 97.75 125 THR A C 1
ATOM 1021 O O . THR A 1 125 ? -11.632 7.486 7.873 1.00 97.75 125 THR A O 1
ATOM 1024 N N . GLN A 1 126 ? -13.735 7.853 7.226 1.00 98.19 126 GLN A N 1
ATOM 1025 C CA . GLN A 1 126 ? -14.350 7.574 8.515 1.00 98.19 126 GLN A CA 1
ATOM 1026 C C . GLN A 1 126 ? -15.559 6.662 8.352 1.00 98.19 126 GLN A C 1
ATOM 1028 O O . GLN A 1 126 ? -16.275 6.715 7.345 1.00 98.19 126 GLN A O 1
ATOM 1033 N N . GLY A 1 127 ? -15.805 5.821 9.350 1.00 97.94 127 GLY A N 1
ATOM 1034 C CA . GLY A 1 127 ? -16.925 4.895 9.306 1.00 97.94 127 GLY A CA 1
ATOM 1035 C C . GLY A 1 127 ? -16.914 3.869 10.425 1.00 97.94 127 GLY A C 1
ATOM 1036 O O . GLY A 1 127 ? -16.195 3.982 11.415 1.00 97.94 127 GLY A O 1
ATOM 1037 N N . ARG A 1 128 ? -17.750 2.842 10.266 1.00 98.12 128 ARG A N 1
ATOM 1038 C CA . ARG A 1 128 ? -17.850 1.724 11.20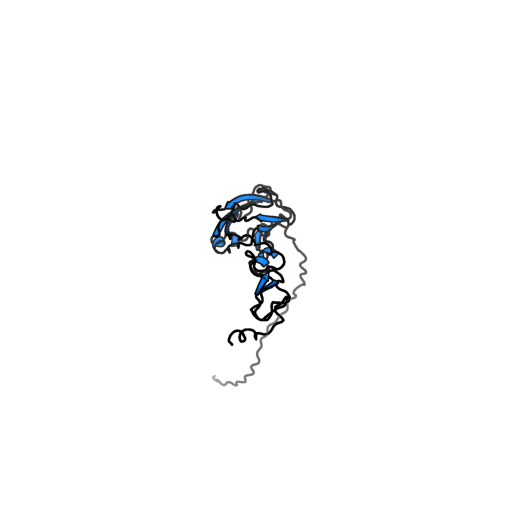7 1.00 98.12 128 ARG A CA 1
ATOM 1039 C C . ARG A 1 128 ? -17.011 0.550 10.716 1.00 98.12 128 ARG A C 1
ATOM 1041 O O . ARG A 1 128 ? -17.157 0.139 9.566 1.00 98.12 128 ARG A O 1
ATOM 1048 N N . VAL A 1 129 ? -16.220 -0.038 11.609 1.00 98.00 129 VAL A N 1
ATOM 1049 C CA . VAL A 1 129 ? -15.471 -1.269 11.322 1.00 98.00 129 VAL A CA 1
ATOM 1050 C C . VAL A 1 129 ? -16.470 -2.418 11.078 1.00 98.00 129 VAL A C 1
ATOM 1052 O O . VAL A 1 129 ? -17.448 -2.562 11.831 1.00 98.00 129 VAL A O 1
ATOM 1055 N N . PRO A 1 130 ? -16.293 -3.224 10.017 1.00 97.69 130 PRO A N 1
ATOM 1056 C CA . PRO A 1 130 ? -17.220 -4.292 9.668 1.00 97.69 130 PRO A CA 1
ATOM 1057 C C . PRO A 1 130 ? -17.212 -5.408 10.716 1.00 97.69 130 PRO A C 1
ATOM 1059 O O . PRO A 1 130 ? -16.192 -5.721 11.321 1.00 97.69 130 PRO A O 1
ATOM 1062 N N . LYS A 1 131 ? -18.376 -6.035 10.926 1.00 95.81 131 LYS A N 1
ATOM 1063 C CA . LYS A 1 131 ? -18.538 -7.111 11.921 1.00 95.81 131 LYS A CA 1
ATOM 1064 C C . LYS A 1 131 ? -17.708 -8.350 11.559 1.00 95.81 131 LYS A C 1
ATOM 1066 O O . LYS A 1 131 ? -17.108 -8.977 12.426 1.00 95.81 131 LYS A O 1
ATOM 1071 N N . ARG A 1 132 ? -17.720 -8.710 10.275 1.00 95.00 132 ARG A N 1
ATOM 1072 C CA . ARG A 1 132 ? -16.952 -9.819 9.694 1.00 95.00 132 ARG A CA 1
ATOM 1073 C C . ARG A 1 132 ? -15.707 -9.272 9.004 1.00 95.00 132 ARG A C 1
ATOM 1075 O O . ARG A 1 132 ? -15.677 -8.085 8.684 1.00 95.00 132 ARG A O 1
ATOM 1082 N N . ALA A 1 133 ? -14.729 -10.150 8.785 1.00 95.56 133 ALA A N 1
ATOM 1083 C CA . ALA A 1 133 ? -13.528 -9.829 8.027 1.00 95.56 133 ALA A CA 1
ATOM 1084 C C . ALA A 1 133 ? -13.913 -9.232 6.671 1.00 95.56 133 ALA A C 1
ATOM 1086 O O . ALA A 1 133 ? -14.732 -9.802 5.948 1.00 95.56 133 ALA A O 1
ATOM 1087 N N . LYS A 1 134 ? -13.375 -8.052 6.382 1.00 96.00 134 LYS A N 1
ATOM 1088 C CA . LYS A 1 134 ? -13.505 -7.388 5.091 1.00 96.00 134 LYS A CA 1
ATOM 1089 C C . LYS A 1 134 ? -12.176 -6.735 4.758 1.00 96.00 134 LYS A C 1
ATOM 1091 O O . LYS A 1 134 ? -11.502 -6.223 5.648 1.00 96.00 134 LYS A O 1
ATOM 1096 N N . GLU A 1 135 ? -11.855 -6.729 3.484 1.00 95.44 135 GLU A N 1
ATOM 1097 C CA . GLU A 1 135 ? -10.647 -6.119 2.964 1.00 95.44 135 GLU A CA 1
ATOM 1098 C C . GLU A 1 135 ? -10.880 -4.655 2.569 1.00 95.44 135 GLU A C 1
ATOM 1100 O O . GLU A 1 135 ? -11.985 -4.256 2.174 1.00 95.44 135 GLU A O 1
ATOM 1105 N N . PHE A 1 136 ? -9.829 -3.854 2.689 1.00 95.94 136 PHE A N 1
ATOM 1106 C CA . PHE A 1 136 ? -9.682 -2.567 2.025 1.00 95.94 136 PHE A CA 1
ATOM 1107 C C . PHE A 1 136 ? -8.222 -2.384 1.611 1.00 95.94 136 PHE A C 1
ATOM 1109 O O . PHE A 1 136 ? -7.327 -3.007 2.179 1.00 95.94 136 PHE A O 1
ATOM 1116 N N . SER A 1 137 ? -7.976 -1.493 0.658 1.00 95.56 137 SER A N 1
ATOM 1117 C CA . SER A 1 137 ? -6.636 -1.258 0.126 1.00 95.56 137 SER A CA 1
ATOM 1118 C C . SER A 1 137 ? -6.226 0.187 0.358 1.00 95.56 137 SER A C 1
ATOM 1120 O O . SER A 1 137 ? -7.045 1.101 0.221 1.00 95.56 137 SER A O 1
ATOM 1122 N N . VAL A 1 138 ? -4.954 0.386 0.688 1.00 96.00 138 VAL A N 1
ATOM 1123 C CA . VAL A 1 138 ? -4.269 1.678 0.645 1.00 96.00 138 VAL A CA 1
ATOM 1124 C C . VAL A 1 138 ? -3.538 1.760 -0.689 1.00 96.00 138 VAL A C 1
ATOM 1126 O O . VAL A 1 138 ? -2.622 0.982 -0.938 1.00 96.00 138 VAL A O 1
ATOM 1129 N N . LEU A 1 139 ? -3.948 2.682 -1.553 1.00 96.50 139 LEU A N 1
ATOM 1130 C CA . LEU A 1 139 ? -3.333 2.934 -2.852 1.00 96.50 139 LEU A CA 1
ATOM 1131 C C . LEU A 1 139 ? -2.130 3.870 -2.686 1.00 96.50 139 LEU A C 1
ATOM 1133 O O . LEU A 1 139 ? -2.231 4.904 -2.019 1.00 96.50 139 LEU A O 1
ATOM 1137 N N . LEU A 1 140 ? -1.018 3.527 -3.339 1.00 96.38 140 LEU A N 1
ATOM 1138 C CA . LEU A 1 140 ? 0.272 4.226 -3.288 1.00 96.38 140 LEU A CA 1
ATOM 1139 C C . LEU A 1 140 ? 0.690 4.705 -4.696 1.00 96.38 140 LEU A C 1
ATOM 1141 O O . LEU A 1 140 ? 1.598 4.138 -5.308 1.00 96.38 140 LEU A O 1
ATOM 1145 N N . PRO A 1 141 ? 0.002 5.717 -5.254 1.00 96.19 141 PRO A N 1
ATOM 1146 C CA . PRO A 1 141 ? 0.209 6.165 -6.630 1.00 96.19 141 PRO A CA 1
ATOM 1147 C C . PRO A 1 141 ? 1.505 6.973 -6.823 1.00 96.19 141 PRO A C 1
ATOM 1149 O O . PRO A 1 141 ? 1.588 8.129 -6.411 1.00 96.19 141 PRO A O 1
ATOM 1152 N N . CYS A 1 142 ? 2.488 6.413 -7.531 1.00 95.56 142 CYS A N 1
ATOM 1153 C CA . CYS A 1 142 ? 3.641 7.176 -8.029 1.00 95.56 142 CYS A CA 1
ATOM 1154 C C . CYS A 1 142 ? 3.205 8.232 -9.065 1.00 95.56 142 CYS A C 1
ATOM 1156 O O . CYS A 1 142 ? 2.200 8.057 -9.761 1.00 95.56 142 CYS A O 1
ATOM 1158 N N . THR A 1 143 ? 3.953 9.332 -9.193 1.00 94.00 143 THR A N 1
ATOM 1159 C CA . THR A 1 143 ? 3.675 10.352 -10.222 1.00 94.00 143 THR A CA 1
ATOM 1160 C C . THR A 1 143 ? 3.930 9.833 -11.630 1.00 94.00 143 THR A C 1
ATOM 1162 O O . THR A 1 143 ? 3.166 10.160 -12.535 1.00 94.00 143 THR A O 1
ATOM 1165 N N . GLY A 1 144 ? 4.967 9.003 -11.779 1.00 86.12 144 GLY A N 1
ATOM 1166 C CA . GLY A 1 144 ? 5.447 8.468 -13.053 1.00 86.12 144 GLY A CA 1
ATOM 1167 C C . GLY A 1 144 ? 6.470 9.363 -13.757 1.00 86.12 144 GLY A C 1
ATOM 1168 O O . GLY A 1 144 ? 7.052 8.925 -14.740 1.00 86.12 144 GLY A O 1
ATOM 1169 N N . ASN A 1 145 ? 6.719 10.574 -13.246 1.00 88.44 145 ASN A N 1
ATOM 1170 C CA . ASN A 1 145 ? 7.617 11.549 -13.877 1.00 88.44 145 ASN A CA 1
ATOM 1171 C C . ASN A 1 145 ? 9.041 11.502 -13.316 1.00 88.44 145 ASN A C 1
ATOM 1173 O O . ASN A 1 145 ? 9.990 11.785 -14.038 1.00 88.44 145 ASN A O 1
ATOM 1177 N N . ASN A 1 146 ? 9.180 11.150 -12.036 1.00 91.88 146 ASN A N 1
ATOM 1178 C CA . ASN A 1 146 ? 10.454 11.131 -11.329 1.00 91.88 146 ASN A CA 1
ATOM 1179 C C . ASN A 1 146 ? 10.665 9.775 -10.657 1.00 91.88 146 ASN A C 1
ATOM 1181 O O . ASN A 1 146 ? 9.737 9.211 -10.070 1.00 91.88 146 ASN A O 1
ATOM 1185 N N . SER A 1 147 ? 11.902 9.287 -10.715 1.00 94.25 147 SER A N 1
ATOM 1186 C CA . SER A 1 147 ? 12.353 8.152 -9.913 1.00 94.25 147 SER A CA 1
ATOM 1187 C C . SER A 1 147 ? 12.853 8.651 -8.559 1.00 94.25 147 SER A C 1
ATOM 1189 O O . SER A 1 147 ? 13.441 9.727 -8.471 1.00 94.25 147 SER A O 1
ATOM 1191 N N . GLY A 1 148 ? 12.655 7.869 -7.504 1.00 95.12 148 GLY A N 1
ATOM 1192 C CA . GLY A 1 148 ? 13.180 8.166 -6.175 1.00 95.12 148 GLY A CA 1
ATOM 1193 C C . GLY A 1 148 ? 12.354 7.544 -5.054 1.00 95.12 148 GLY A C 1
ATOM 1194 O O . GLY A 1 148 ? 11.395 6.815 -5.293 1.00 95.12 148 GLY A O 1
ATOM 1195 N N . THR A 1 149 ? 12.733 7.834 -3.810 1.00 96.88 149 THR A N 1
ATOM 1196 C CA . THR A 1 149 ? 12.012 7.367 -2.618 1.00 96.88 149 THR A CA 1
ATOM 1197 C C . THR A 1 149 ? 11.248 8.519 -1.982 1.00 96.88 149 THR A C 1
ATOM 1199 O O . THR A 1 149 ? 11.848 9.514 -1.591 1.00 96.88 149 THR A O 1
ATOM 1202 N N . ALA A 1 150 ? 9.938 8.354 -1.821 1.00 97.06 150 ALA A N 1
ATOM 1203 C CA . ALA A 1 150 ? 9.072 9.308 -1.144 1.00 97.06 150 ALA A CA 1
ATOM 1204 C C . ALA A 1 150 ? 8.641 8.785 0.228 1.00 97.06 150 ALA A C 1
ATOM 1206 O O . ALA A 1 150 ? 8.300 7.609 0.393 1.00 97.06 150 ALA A O 1
ATOM 1207 N N . GLN A 1 151 ? 8.603 9.679 1.214 1.00 96.88 151 GLN A N 1
ATOM 1208 C CA . GLN A 1 151 ? 7.984 9.399 2.505 1.00 96.88 151 GLN A CA 1
ATOM 1209 C C . GLN A 1 151 ? 6.493 9.755 2.448 1.00 96.88 151 GLN A C 1
ATOM 1211 O O . GLN A 1 151 ? 6.101 10.756 1.844 1.00 96.88 151 GLN A O 1
ATOM 1216 N N . PHE A 1 152 ? 5.653 8.985 3.133 1.00 96.88 152 PHE A N 1
ATOM 1217 C CA . PHE A 1 152 ? 4.233 9.288 3.302 1.00 96.88 152 PHE A CA 1
ATOM 1218 C C . PHE A 1 152 ? 3.747 8.904 4.700 1.00 96.88 152 PHE A C 1
ATOM 1220 O O . PHE A 1 152 ? 4.292 8.014 5.347 1.00 96.88 152 PHE A O 1
ATOM 1227 N N . GLY A 1 153 ? 2.718 9.599 5.182 1.00 96.06 153 GLY A N 1
ATOM 1228 C CA . GLY A 1 153 ? 2.162 9.417 6.518 1.00 96.06 153 GLY A CA 1
ATOM 1229 C C . GLY A 1 153 ? 0.739 8.867 6.498 1.00 96.06 153 GLY A C 1
ATOM 1230 O O . GLY A 1 153 ? -0.119 9.405 5.792 1.00 96.06 153 GLY A O 1
ATOM 1231 N N . ILE A 1 154 ? 0.473 7.866 7.341 1.00 96.44 154 ILE A N 1
ATOM 1232 C CA . ILE A 1 154 ? -0.868 7.333 7.621 1.00 96.44 154 ILE A CA 1
ATOM 1233 C C . ILE A 1 154 ? -1.199 7.565 9.098 1.00 96.44 154 ILE A C 1
ATOM 1235 O O . ILE A 1 154 ? -0.428 7.211 9.987 1.00 96.44 154 ILE A O 1
ATOM 1239 N N . GLY A 1 155 ? -2.358 8.162 9.368 1.00 96.88 155 GLY A N 1
ATOM 1240 C CA . GLY A 1 155 ? -2.891 8.364 10.712 1.00 96.88 155 GLY A CA 1
ATOM 1241 C C . GLY A 1 155 ? -4.242 7.688 10.866 1.00 96.88 155 GLY A C 1
ATOM 1242 O O . GLY A 1 155 ? -5.161 8.005 10.113 1.00 96.88 155 GLY A O 1
ATOM 1243 N N . LEU A 1 156 ? -4.368 6.792 11.844 1.00 97.44 156 LEU A N 1
ATOM 1244 C CA . LEU A 1 156 ? -5.580 6.017 12.108 1.00 97.44 156 LEU A CA 1
ATOM 1245 C C . LEU A 1 156 ? -5.990 6.133 13.578 1.00 97.44 156 LEU A C 1
ATOM 1247 O O . LEU A 1 156 ? -5.239 5.768 14.482 1.00 97.44 156 LEU A O 1
ATOM 1251 N N . MET A 1 157 ? -7.210 6.604 13.810 1.00 97.94 157 MET A N 1
ATOM 1252 C CA . MET A 1 157 ? -7.873 6.561 15.109 1.00 97.94 157 MET A CA 1
ATOM 1253 C C . MET A 1 157 ? -8.921 5.448 15.114 1.00 97.94 157 MET A C 1
ATOM 1255 O O . MET A 1 157 ? -9.686 5.325 14.156 1.00 97.94 157 MET A O 1
ATOM 1259 N N . ILE A 1 158 ? -8.979 4.668 16.197 1.00 97.94 158 ILE A N 1
ATOM 1260 C CA . ILE A 1 158 ? -10.044 3.690 16.436 1.00 97.94 158 ILE A CA 1
ATOM 1261 C C . ILE A 1 158 ? -10.739 4.038 17.743 1.00 97.94 158 ILE A C 1
ATOM 1263 O O . ILE A 1 158 ? -10.096 4.171 18.778 1.00 97.94 158 ILE A O 1
ATOM 1267 N N . GLU A 1 159 ? -12.063 4.111 17.714 1.00 97.56 159 GLU A N 1
ATOM 1268 C CA . GLU A 1 159 ? -12.874 4.451 18.876 1.00 97.56 159 GLU A CA 1
ATOM 1269 C C . GLU A 1 159 ? -13.979 3.423 19.101 1.00 97.56 159 GLU A C 1
ATOM 1271 O O . GLU A 1 159 ? -14.527 2.811 18.180 1.00 97.56 159 GLU A O 1
ATOM 1276 N N . THR A 1 160 ? -14.336 3.230 20.364 1.00 95.94 160 THR A N 1
ATOM 1277 C CA . THR A 1 160 ? -15.518 2.457 20.750 1.00 95.94 160 THR A CA 1
ATOM 1278 C C . THR A 1 160 ? -16.803 3.225 20.421 1.00 95.94 160 THR A C 1
ATOM 1280 O O . THR A 1 160 ? -16.791 4.437 20.230 1.00 95.94 160 THR A O 1
ATOM 1283 N N . ARG A 1 161 ? -17.966 2.559 20.469 1.00 94.00 161 ARG A N 1
ATOM 1284 C CA . ARG A 1 161 ? -19.288 3.220 20.346 1.00 94.00 161 ARG A CA 1
ATOM 1285 C C . ARG A 1 161 ? -19.489 4.420 21.290 1.00 94.00 161 ARG A C 1
ATOM 1287 O O . ARG A 1 161 ? -20.315 5.273 20.996 1.00 94.00 161 ARG A O 1
ATOM 1294 N N . LYS A 1 162 ? -18.784 4.464 22.424 1.00 95.12 162 LYS A N 1
ATOM 1295 C CA . LYS A 1 162 ? -18.871 5.556 23.407 1.00 95.12 162 LYS A CA 1
ATOM 1296 C C . LYS A 1 162 ? -17.902 6.715 23.112 1.00 95.12 162 LYS A C 1
ATOM 1298 O O . LYS A 1 162 ? -17.751 7.575 23.965 1.00 95.12 162 LYS A O 1
ATOM 1303 N N . GLY A 1 163 ? -17.199 6.700 21.976 1.00 94.50 163 GLY A N 1
ATOM 1304 C CA . GLY A 1 163 ? -16.180 7.700 21.631 1.00 94.50 163 GLY A CA 1
ATOM 1305 C C . GLY A 1 163 ? -14.864 7.549 22.400 1.00 94.50 163 GLY A C 1
ATOM 1306 O O . GLY A 1 163 ? -14.007 8.415 22.325 1.00 94.50 163 GLY A O 1
ATOM 1307 N N . LYS A 1 164 ? -14.676 6.461 23.163 1.00 96.69 164 LYS A N 1
ATOM 1308 C CA . LYS A 1 164 ? -13.399 6.197 23.846 1.00 96.69 164 LYS A CA 1
ATOM 1309 C C . LYS A 1 164 ? -12.373 5.650 22.841 1.00 96.69 164 LYS A C 1
ATOM 1311 O O . LYS A 1 164 ? -12.692 4.608 22.249 1.00 96.69 164 LYS A O 1
ATOM 1316 N N . PRO A 1 165 ?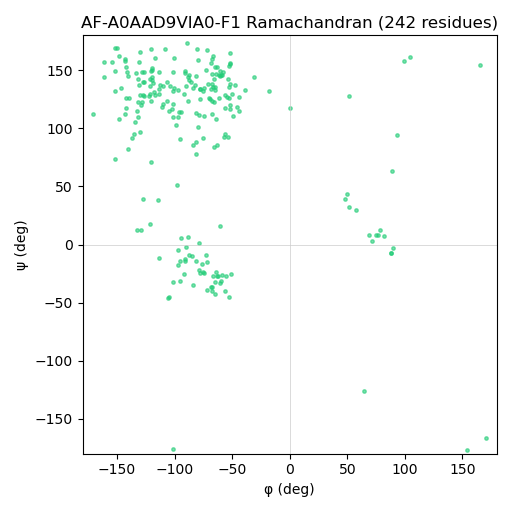 -11.176 6.253 22.705 1.00 96.81 165 PRO A N 1
ATOM 1317 C CA . PRO A 1 165 ? -10.095 5.716 21.879 1.00 96.81 165 PRO A CA 1
ATOM 1318 C C . PRO A 1 165 ? -9.651 4.324 22.329 1.00 96.81 165 PRO A C 1
ATOM 1320 O O . PRO A 1 165 ? -9.659 4.002 23.522 1.00 96.81 165 PRO A O 1
ATOM 1323 N N . LEU A 1 166 ? -9.262 3.489 21.370 1.00 95.75 166 LEU A N 1
ATOM 1324 C CA . LEU A 1 166 ? -8.628 2.204 21.634 1.00 95.75 166 LEU A CA 1
ATOM 1325 C C . LEU A 1 166 ? -7.205 2.443 22.155 1.00 95.75 166 LEU A C 1
ATOM 1327 O O . LEU A 1 166 ? -6.485 3.291 21.627 1.00 95.75 166 LEU A O 1
ATOM 1331 N N . ASN A 1 167 ? -6.779 1.685 23.165 1.00 93.88 167 ASN A N 1
ATOM 1332 C CA . ASN A 1 167 ? -5.428 1.808 23.713 1.00 93.88 167 ASN A CA 1
ATOM 1333 C C . ASN A 1 167 ? -4.375 1.603 22.607 1.00 93.88 167 ASN A C 1
ATOM 1335 O O . ASN A 1 167 ? -4.423 0.609 21.883 1.00 93.88 167 ASN A O 1
ATOM 1339 N N . GLY A 1 168 ? -3.432 2.542 22.494 1.00 91.31 168 GLY A N 1
ATOM 1340 C CA . GLY A 1 168 ? -2.418 2.566 21.432 1.00 91.31 168 GLY A CA 1
ATOM 1341 C C . GLY A 1 168 ? -2.829 3.335 20.170 1.00 91.31 168 GLY A C 1
ATOM 1342 O O . GLY A 1 168 ? -2.016 3.475 19.267 1.00 91.31 168 GLY A O 1
ATOM 1343 N N . THR A 1 169 ? -4.058 3.859 20.096 1.00 93.88 169 THR A N 1
ATOM 1344 C CA . THR A 1 169 ? -4.470 4.824 19.061 1.00 93.88 169 THR A CA 1
ATOM 1345 C C . THR A 1 169 ? -4.475 6.255 19.627 1.00 93.88 169 THR A C 1
ATOM 1347 O O . THR A 1 169 ? -4.711 6.417 20.827 1.00 93.88 169 THR A O 1
ATOM 1350 N N . PRO A 1 170 ? -4.195 7.300 18.820 1.00 95.12 170 PRO A N 1
ATOM 1351 C CA . PRO A 1 170 ? -4.034 7.286 17.366 1.00 95.12 170 PRO A CA 1
ATOM 1352 C C . PRO A 1 170 ? -2.705 6.678 16.916 1.00 95.12 170 PRO A C 1
ATOM 1354 O O . PRO A 1 170 ? -1.644 7.047 17.409 1.00 95.12 170 PRO A O 1
ATOM 1357 N N . LEU A 1 171 ? -2.774 5.807 15.914 1.00 93.56 171 LEU A N 1
ATOM 1358 C CA . LEU A 1 171 ? -1.596 5.324 15.205 1.00 93.56 171 LEU A CA 1
ATOM 1359 C C . LEU A 1 171 ? -1.143 6.398 14.223 1.00 93.56 171 LEU A C 1
ATOM 1361 O O . LEU A 1 171 ? -1.965 6.962 13.498 1.00 93.56 171 LEU A O 1
ATOM 1365 N N . ARG A 1 172 ? 0.157 6.677 14.200 1.00 93.19 172 ARG A N 1
ATOM 1366 C CA . ARG A 1 172 ? 0.802 7.581 13.247 1.00 93.19 172 ARG A CA 1
ATOM 1367 C C . ARG A 1 172 ? 2.017 6.852 12.707 1.00 93.19 172 ARG A C 1
ATOM 1369 O O . ARG A 1 172 ? 2.949 6.624 13.458 1.00 93.19 172 ARG A O 1
ATOM 1376 N N . LEU A 1 173 ? 1.953 6.463 11.443 1.00 91.69 173 LEU A N 1
ATOM 1377 C CA . LEU A 1 173 ? 3.021 5.742 10.768 1.00 91.69 173 LEU A CA 1
ATOM 1378 C C . LEU A 1 173 ? 3.597 6.626 9.673 1.00 91.69 173 LEU A C 1
ATOM 1380 O O . LEU A 1 173 ? 2.839 7.154 8.852 1.00 91.69 173 LEU A O 1
ATOM 1384 N N . SER A 1 174 ? 4.917 6.759 9.655 1.00 93.12 174 SER A N 1
ATOM 1385 C CA . SER A 1 174 ? 5.669 7.328 8.544 1.00 93.12 174 SER A CA 1
ATOM 1386 C C . SER A 1 174 ? 6.368 6.213 7.769 1.00 93.12 174 SER A C 1
ATOM 1388 O O . SER A 1 174 ? 7.234 5.516 8.290 1.00 93.12 174 SER A O 1
ATOM 1390 N N . LEU A 1 175 ? 5.964 6.013 6.517 1.00 93.75 175 LEU A N 1
ATOM 1391 C CA . LEU A 1 175 ? 6.414 4.919 5.658 1.00 93.75 175 LEU A CA 1
ATOM 1392 C C . LEU A 1 175 ? 7.157 5.467 4.438 1.00 93.75 175 LEU A C 1
ATOM 1394 O O . LEU A 1 175 ? 7.004 6.633 4.074 1.00 93.75 175 LEU A O 1
ATOM 1398 N N . ARG A 1 176 ? 7.957 4.617 3.790 1.00 95.44 176 ARG A N 1
ATOM 1399 C CA . ARG A 1 176 ? 8.741 4.965 2.595 1.00 95.44 176 ARG A CA 1
ATOM 1400 C C . ARG A 1 176 ? 8.317 4.110 1.406 1.00 95.44 176 ARG A C 1
ATOM 1402 O O . ARG A 1 176 ? 8.100 2.910 1.559 1.00 95.44 176 ARG A O 1
ATOM 1409 N N . LYS A 1 177 ? 8.219 4.730 0.232 1.00 95.12 177 LYS A N 1
ATOM 1410 C CA . LYS A 1 177 ? 7.871 4.098 -1.045 1.00 95.12 177 LYS A CA 1
ATOM 1411 C C . LYS A 1 177 ? 8.890 4.496 -2.101 1.00 95.12 177 LYS A C 1
ATOM 1413 O O . LYS A 1 177 ? 9.119 5.683 -2.308 1.00 95.12 177 LYS A O 1
ATOM 1418 N N . GLU A 1 178 ? 9.450 3.516 -2.788 1.00 95.50 178 GLU A N 1
ATOM 1419 C CA . GLU A 1 178 ? 10.241 3.730 -3.993 1.00 95.50 178 GLU A CA 1
ATOM 1420 C C . GLU A 1 178 ? 9.316 3.871 -5.205 1.00 95.50 178 GLU A C 1
ATOM 1422 O O . GLU A 1 178 ? 8.341 3.134 -5.352 1.00 95.50 178 GLU A O 1
ATOM 1427 N N . CYS A 1 179 ? 9.607 4.819 -6.081 1.00 95.50 179 CYS A N 1
ATOM 1428 C CA . CYS A 1 179 ? 8.938 5.019 -7.354 1.00 95.50 179 CYS A CA 1
ATOM 1429 C C . CYS A 1 179 ? 9.990 5.059 -8.454 1.00 95.50 179 CYS A C 1
ATOM 1431 O O . CYS A 1 179 ? 11.054 5.652 -8.295 1.00 95.50 179 CYS A O 1
ATOM 1433 N N . THR A 1 180 ? 9.673 4.443 -9.581 1.00 91.31 180 THR A N 1
ATOM 1434 C CA . THR A 1 180 ? 10.504 4.447 -10.779 1.00 91.31 180 THR A CA 1
ATOM 1435 C C . THR A 1 180 ? 9.688 5.041 -11.913 1.00 91.31 180 THR A C 1
ATOM 1437 O O . THR A 1 180 ? 8.475 4.817 -12.014 1.00 91.31 180 THR A O 1
ATOM 1440 N N . VAL A 1 181 ? 10.341 5.824 -12.768 1.00 88.38 181 VAL A N 1
ATOM 1441 C CA . VAL A 1 181 ? 9.777 6.151 -14.075 1.00 88.38 181 VAL A CA 1
ATOM 1442 C C . VAL A 1 181 ? 9.680 4.834 -14.826 1.00 88.38 181 VAL A C 1
ATOM 1444 O O . VAL A 1 181 ? 10.693 4.243 -15.195 1.00 88.38 181 VAL A O 1
ATOM 1447 N N . ARG A 1 182 ? 8.455 4.334 -14.996 1.00 68.50 182 ARG A N 1
ATOM 1448 C CA . ARG A 1 182 ? 8.228 3.201 -15.885 1.00 68.50 182 ARG A CA 1
ATOM 1449 C C . ARG A 1 182 ? 8.502 3.712 -17.289 1.00 68.50 182 ARG A C 1
ATOM 1451 O O . ARG A 1 182 ? 7.752 4.553 -17.785 1.00 68.50 182 ARG A O 1
ATOM 1458 N N . GLU A 1 183 ? 9.567 3.220 -17.912 1.00 65.62 183 GLU A N 1
ATOM 1459 C CA . GLU A 1 183 ? 9.682 3.321 -19.361 1.00 65.62 183 GLU A CA 1
ATOM 1460 C C . GLU A 1 183 ? 8.380 2.767 -19.961 1.00 65.62 183 GLU A C 1
ATOM 1462 O O . GLU A 1 183 ? 7.845 1.781 -19.433 1.00 65.62 183 GLU A O 1
ATOM 1467 N N . PRO A 1 184 ? 7.799 3.408 -20.993 1.00 66.44 184 PRO A N 1
ATOM 1468 C CA . PRO A 1 184 ? 6.613 2.872 -21.642 1.00 66.44 184 PRO A CA 1
ATOM 1469 C C . PRO A 1 184 ? 6.918 1.425 -22.004 1.00 66.44 184 PRO A C 1
ATOM 1471 O O . PRO A 1 184 ? 7.889 1.203 -22.724 1.00 66.44 184 PRO A O 1
ATOM 1474 N N . ASN A 1 185 ? 6.142 0.461 -21.485 1.00 65.19 185 ASN A N 1
ATOM 1475 C CA . ASN A 1 185 ? 6.259 -0.933 -21.906 1.00 65.19 185 ASN A CA 1
ATOM 1476 C C . ASN A 1 185 ? 6.243 -0.907 -23.425 1.00 65.19 185 ASN A C 1
ATOM 1478 O O . ASN A 1 185 ? 5.206 -0.536 -23.994 1.00 65.19 185 ASN A O 1
ATOM 1482 N N . PRO A 1 186 ? 7.361 -1.216 -24.090 1.00 65.44 186 PRO A N 1
ATOM 1483 C CA . PRO A 1 186 ? 7.328 -1.169 -25.516 1.00 65.44 186 PRO A CA 1
ATOM 1484 C C . PRO A 1 186 ? 6.370 -2.257 -25.944 1.00 65.44 186 PRO A C 1
ATOM 1486 O O . PRO A 1 186 ? 6.514 -3.404 -25.518 1.00 65.44 186 PRO A O 1
ATOM 1489 N N . GLY A 1 187 ? 5.338 -1.880 -26.691 1.00 75.38 187 GLY A N 1
ATOM 1490 C CA . GLY A 1 187 ? 4.378 -2.847 -27.194 1.00 75.38 187 GLY A CA 1
ATOM 1491 C C . GLY A 1 187 ? 5.087 -3.999 -27.921 1.00 75.38 187 GLY A C 1
ATOM 1492 O O . GLY A 1 187 ? 6.270 -3.896 -28.268 1.00 75.38 187 GLY A O 1
ATOM 1493 N N . PRO A 1 188 ? 4.379 -5.112 -28.161 1.00 83.12 188 PRO A N 1
ATOM 1494 C CA . PRO A 1 188 ? 4.924 -6.182 -28.982 1.00 83.12 188 PRO A CA 1
ATOM 1495 C C . PRO A 1 188 ? 5.379 -5.620 -30.335 1.00 83.12 188 PRO A C 1
ATOM 1497 O O . PRO A 1 188 ? 4.746 -4.720 -30.893 1.00 83.12 188 PRO A O 1
ATOM 1500 N N . CYS A 1 189 ? 6.496 -6.134 -30.847 1.00 86.25 189 CYS A N 1
ATOM 1501 C CA . CYS A 1 189 ? 6.940 -5.776 -32.186 1.00 86.25 189 CYS A CA 1
ATOM 1502 C C . CYS A 1 189 ? 5.911 -6.228 -33.234 1.00 86.25 189 CYS A C 1
ATOM 1504 O O . CYS A 1 189 ? 5.213 -7.217 -32.998 1.00 86.25 189 CYS A O 1
ATOM 1506 N N . PRO A 1 190 ? 5.831 -5.543 -34.390 1.00 88.06 190 PRO A N 1
ATOM 1507 C CA . PRO A 1 190 ? 5.076 -6.037 -35.536 1.00 88.06 190 PRO A CA 1
ATOM 1508 C C . PRO A 1 190 ? 5.498 -7.461 -35.911 1.00 88.06 190 PRO A C 1
ATOM 1510 O O . PRO A 1 190 ? 6.646 -7.853 -35.672 1.00 88.06 190 PRO A O 1
ATOM 1513 N N . ASP A 1 191 ? 4.583 -8.212 -36.522 1.00 89.44 191 ASP A N 1
ATOM 1514 C CA . ASP A 1 191 ? 4.821 -9.601 -36.910 1.00 89.44 191 ASP A CA 1
ATOM 1515 C C . ASP A 1 191 ? 6.135 -9.754 -37.692 1.00 89.44 191 ASP A C 1
ATOM 1517 O O . ASP A 1 191 ? 6.423 -9.020 -38.639 1.00 89.44 191 ASP A O 1
ATOM 1521 N N . GLY A 1 192 ? 6.959 -10.713 -37.261 1.00 88.19 192 GLY A N 1
ATOM 1522 C CA . GLY A 1 192 ? 8.254 -10.990 -37.877 1.00 88.19 192 GLY A CA 1
ATOM 1523 C C . GLY A 1 192 ? 9.409 -10.085 -37.436 1.00 88.19 192 GLY A C 1
ATOM 1524 O O . GLY A 1 192 ? 10.498 -10.218 -37.986 1.00 88.19 192 GLY A O 1
ATOM 1525 N N . TYR A 1 193 ? 9.231 -9.210 -36.441 1.00 90.81 193 TYR A N 1
ATOM 1526 C CA . TYR A 1 193 ? 10.314 -8.410 -35.854 1.00 90.81 193 TYR A CA 1
ATOM 1527 C C . TYR A 1 193 ? 10.514 -8.686 -34.356 1.00 90.81 193 TYR A C 1
ATOM 1529 O O . TYR A 1 193 ? 9.591 -9.046 -33.631 1.00 90.81 193 TYR A O 1
ATOM 1537 N N . LEU A 1 194 ? 11.747 -8.497 -33.879 1.00 86.94 194 LEU A N 1
ATOM 1538 C CA . LEU A 1 194 ? 12.193 -8.732 -32.507 1.00 86.94 194 LEU A CA 1
ATOM 1539 C C . LEU A 1 194 ? 12.976 -7.529 -31.955 1.00 86.94 194 LEU A C 1
ATOM 1541 O O . LEU A 1 194 ? 13.588 -6.750 -32.692 1.00 86.94 194 LEU A O 1
ATOM 1545 N N . GLY A 1 195 ? 13.005 -7.435 -30.624 1.00 83.56 195 GLY A N 1
ATOM 1546 C CA . GLY A 1 195 ? 13.739 -6.423 -29.858 1.00 83.56 195 GLY A CA 1
ATOM 1547 C C . GLY A 1 195 ? 12.951 -5.137 -29.577 1.00 83.56 195 GLY A C 1
ATOM 1548 O O . GLY A 1 195 ? 13.368 -4.077 -30.052 1.00 83.56 195 GLY A O 1
ATOM 1549 N N . PRO A 1 196 ? 11.837 -5.183 -28.817 1.00 79.44 196 PRO A N 1
ATOM 1550 C CA . PRO A 1 196 ? 11.167 -3.970 -28.340 1.00 79.44 196 PRO A CA 1
ATOM 1551 C C . PRO A 1 196 ? 12.132 -3.096 -27.503 1.00 79.44 196 PRO A C 1
ATOM 1553 O O . PRO A 1 196 ? 13.021 -3.656 -26.859 1.00 79.44 196 PRO A O 1
ATOM 1556 N N . PRO A 1 197 ? 12.008 -1.750 -27.490 1.00 77.44 197 PRO A N 1
ATOM 1557 C CA . PRO A 1 197 ? 11.058 -0.911 -28.235 1.00 77.44 197 PRO A CA 1
ATOM 1558 C C . PRO A 1 197 ? 11.364 -0.719 -29.715 1.00 77.44 197 PRO A C 1
ATOM 1560 O O . PRO A 1 197 ? 10.505 -0.259 -30.459 1.00 77.44 197 PRO A O 1
ATOM 1563 N N . HIS A 1 198 ? 12.587 -1.002 -30.150 1.00 85.75 198 HIS A N 1
ATOM 1564 C CA . HIS A 1 198 ? 13.055 -0.521 -31.448 1.00 85.75 198 HIS A CA 1
ATOM 1565 C C . HIS A 1 198 ? 12.792 -1.484 -32.611 1.00 85.75 198 HIS A C 1
ATOM 1567 O O . HIS A 1 198 ? 12.930 -1.074 -33.758 1.00 85.75 198 HIS A O 1
ATOM 1573 N N . CYS A 1 199 ? 12.452 -2.743 -32.329 1.00 88.38 199 CYS A N 1
ATOM 1574 C CA . CYS A 1 199 ? 12.049 -3.769 -33.295 1.00 88.38 199 CYS A CA 1
ATOM 1575 C C . CYS A 1 199 ? 12.984 -3.890 -34.509 1.00 88.38 199 CYS A C 1
ATOM 1577 O O . CYS A 1 199 ? 12.544 -4.076 -35.639 1.00 88.38 199 CYS A O 1
ATOM 1579 N N . LYS A 1 200 ? 14.299 -3.767 -34.281 1.00 88.75 200 LYS A N 1
ATOM 1580 C CA . LYS A 1 200 ? 15.307 -3.690 -35.354 1.00 88.75 200 LYS A CA 1
ATOM 1581 C C . LYS A 1 200 ? 15.706 -5.046 -35.937 1.00 88.75 200 LYS A C 1
ATOM 1583 O O . LYS A 1 200 ? 16.370 -5.080 -36.967 1.00 88.75 200 LYS A O 1
ATOM 1588 N N . LYS A 1 201 ? 15.365 -6.159 -35.282 1.00 89.38 201 LYS A N 1
ATOM 1589 C CA . LYS A 1 201 ? 15.800 -7.496 -35.702 1.00 89.38 201 LYS A CA 1
ATOM 1590 C C . LYS A 1 201 ? 14.669 -8.209 -36.439 1.00 89.38 201 LYS A C 1
ATOM 1592 O O . LYS A 1 201 ? 13.699 -8.598 -35.803 1.00 89.38 201 LYS A O 1
ATOM 1597 N N . ALA A 1 202 ? 14.798 -8.397 -37.749 1.00 92.06 202 ALA A N 1
ATOM 1598 C CA . ALA A 1 202 ? 13.854 -9.196 -38.528 1.00 92.06 202 ALA A CA 1
ATOM 1599 C C . ALA A 1 202 ? 14.010 -10.704 -38.243 1.00 92.06 202 ALA A C 1
ATOM 1601 O O . ALA A 1 202 ? 15.101 -11.184 -37.920 1.00 92.06 202 ALA A O 1
ATOM 1602 N N . LEU A 1 203 ? 12.910 -11.447 -38.360 1.00 93.44 203 LEU A N 1
ATOM 1603 C CA . LEU A 1 203 ? 12.831 -12.895 -38.205 1.00 93.44 203 LEU A CA 1
ATOM 1604 C C .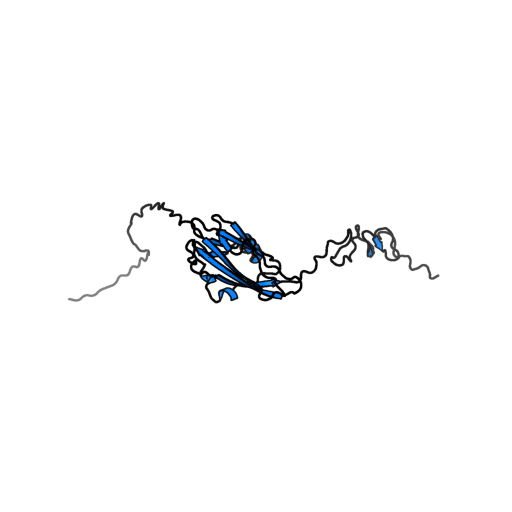 LEU A 1 203 ? 12.760 -13.552 -39.587 1.00 93.44 203 LEU A C 1
ATOM 1606 O O . LEU A 1 203 ? 11.785 -13.384 -40.317 1.00 93.44 203 LEU A O 1
ATOM 1610 N N . CYS A 1 204 ? 13.770 -14.346 -39.927 1.00 93.75 204 CYS A N 1
ATOM 1611 C CA . CYS A 1 204 ? 13.765 -15.178 -41.125 1.00 93.75 204 CYS A CA 1
ATOM 1612 C C . CYS A 1 204 ? 13.662 -16.639 -40.700 1.00 93.75 204 CYS A C 1
ATOM 1614 O O . CYS A 1 204 ? 14.503 -17.121 -39.945 1.00 93.75 204 CYS A O 1
ATOM 1616 N N . TYR A 1 205 ? 12.621 -17.330 -41.161 1.00 89.50 205 TYR A N 1
ATOM 1617 C CA . TYR A 1 205 ? 12.503 -18.774 -41.006 1.00 89.50 205 TYR A CA 1
ATOM 1618 C C . TYR A 1 205 ? 12.116 -19.415 -42.346 1.00 89.50 205 TYR A C 1
ATOM 1620 O O . TYR A 1 205 ? 11.058 -19.074 -42.881 1.00 89.50 205 TYR A O 1
ATOM 1628 N N . PRO A 1 206 ? 12.916 -20.361 -42.868 1.00 91.75 206 PRO A N 1
ATOM 1629 C CA . PRO A 1 206 ? 14.276 -20.723 -42.448 1.00 91.75 206 PRO A CA 1
ATOM 1630 C C . PRO A 1 206 ? 15.263 -19.544 -42.356 1.00 91.75 206 PRO A C 1
ATOM 1632 O O . PRO A 1 206 ? 15.070 -18.494 -42.968 1.00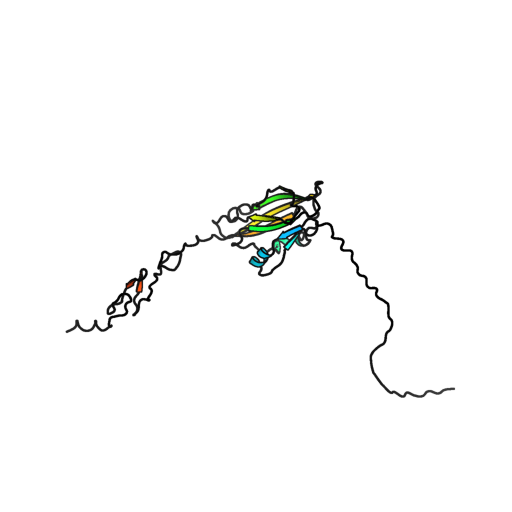 91.75 206 PRO A O 1
ATOM 1635 N N . ASN A 1 207 ? 16.316 -19.712 -41.550 1.00 93.00 207 ASN A N 1
ATOM 1636 C CA . ASN A 1 207 ? 17.379 -18.710 -41.432 1.00 93.00 207 ASN A CA 1
ATOM 1637 C C . ASN A 1 207 ? 18.122 -18.560 -42.768 1.00 93.00 207 ASN A C 1
ATOM 1639 O O . ASN A 1 207 ? 18.341 -19.548 -43.467 1.00 93.00 207 ASN A O 1
ATOM 1643 N N . CYS A 1 208 ? 18.590 -17.346 -43.063 1.00 95.50 208 CYS A N 1
ATOM 1644 C CA . CYS A 1 208 ? 19.471 -17.097 -44.200 1.00 95.50 208 CYS A CA 1
ATOM 1645 C C . CYS A 1 208 ? 20.781 -17.886 -44.050 1.00 95.50 208 CYS A C 1
ATOM 1647 O O . CYS A 1 208 ? 21.468 -17.789 -43.030 1.00 95.50 208 CYS A O 1
ATOM 1649 N N . MET A 1 209 ? 21.117 -18.674 -45.063 1.00 94.50 209 MET A N 1
ATOM 1650 C CA . MET A 1 209 ? 22.320 -19.495 -45.144 1.00 94.50 209 MET A CA 1
ATOM 1651 C C . MET A 1 209 ? 23.484 -18.718 -45.769 1.00 94.50 209 MET A C 1
ATOM 1653 O O . MET A 1 209 ? 23.329 -17.581 -46.209 1.00 94.50 209 MET A O 1
ATOM 1657 N N . ASN A 1 210 ? 24.675 -19.326 -45.777 1.00 93.62 210 ASN A N 1
ATOM 1658 C CA . ASN A 1 210 ? 25.867 -18.821 -46.472 1.00 93.62 210 ASN A CA 1
ATOM 1659 C C . ASN A 1 210 ? 26.231 -17.351 -46.165 1.00 93.62 210 ASN A C 1
ATOM 1661 O O . ASN A 1 210 ? 26.763 -16.641 -47.012 1.00 93.62 210 ASN A O 1
ATOM 1665 N N . GLY A 1 211 ? 25.947 -16.885 -44.943 1.00 91.81 211 GLY A N 1
ATOM 1666 C CA . GLY A 1 211 ? 26.228 -15.511 -44.514 1.00 91.81 211 GLY A CA 1
ATOM 1667 C C . GLY A 1 211 ? 25.222 -14.464 -45.006 1.00 91.81 211 GLY A C 1
ATOM 1668 O O . GLY A 1 211 ? 25.495 -13.270 -44.898 1.00 91.81 211 GLY A O 1
ATOM 1669 N N . GLY A 1 212 ? 24.070 -14.884 -45.537 1.00 93.94 212 GLY A N 1
ATOM 1670 C CA . GLY A 1 212 ? 22.976 -13.984 -45.888 1.00 93.94 212 GLY A CA 1
ATOM 1671 C C . GLY A 1 212 ? 22.440 -13.212 -44.680 1.00 93.94 212 GLY A C 1
ATOM 1672 O O . GLY A 1 212 ? 22.380 -13.731 -43.565 1.00 93.94 212 GLY A O 1
ATOM 1673 N N . ASN A 1 213 ? 22.031 -11.963 -44.904 1.00 95.12 213 ASN A N 1
ATOM 1674 C CA . ASN A 1 213 ? 21.473 -11.103 -43.861 1.00 95.12 213 ASN A CA 1
ATOM 1675 C C . ASN A 1 213 ? 19.941 -11.066 -43.942 1.00 95.12 213 ASN A C 1
ATOM 1677 O O . ASN A 1 213 ? 19.390 -10.867 -45.022 1.00 95.12 213 ASN A O 1
ATOM 1681 N N . CYS A 1 214 ? 19.261 -11.200 -42.804 1.00 94.88 214 CYS A N 1
ATOM 1682 C CA . CYS A 1 214 ? 17.806 -11.077 -42.725 1.00 94.88 214 CYS A CA 1
ATOM 1683 C C . CYS A 1 214 ? 17.423 -9.591 -42.700 1.00 94.88 214 CYS A C 1
ATOM 1685 O O . CYS A 1 214 ? 17.568 -8.922 -41.675 1.00 94.88 214 CYS A O 1
ATOM 1687 N N . THR A 1 215 ? 16.986 -9.053 -43.837 1.00 94.06 215 THR A N 1
ATOM 1688 C CA . THR A 1 215 ? 16.713 -7.613 -44.000 1.00 94.06 215 THR A CA 1
ATOM 1689 C C . THR A 1 215 ? 15.261 -7.250 -43.698 1.00 94.06 215 THR A C 1
ATOM 1691 O O . THR A 1 215 ? 14.983 -6.120 -43.296 1.00 94.06 215 THR A O 1
ATOM 1694 N N . ALA A 1 216 ? 14.345 -8.209 -43.837 1.00 92.06 216 ALA A N 1
ATOM 1695 C CA . ALA A 1 216 ? 12.937 -8.100 -43.465 1.00 92.06 216 ALA A CA 1
ATOM 1696 C C . ALA A 1 216 ? 12.383 -9.495 -43.101 1.00 92.06 216 ALA A C 1
ATOM 1698 O O . ALA A 1 216 ? 13.068 -10.491 -43.350 1.00 92.06 216 ALA A O 1
ATOM 1699 N N . PRO A 1 217 ? 11.175 -9.606 -42.516 1.00 94.50 217 PRO A N 1
ATOM 1700 C CA . PRO A 1 217 ? 10.574 -10.888 -42.171 1.00 94.50 217 PRO A CA 1
ATOM 1701 C C . PRO A 1 217 ? 10.555 -11.850 -43.361 1.00 94.50 217 PRO A C 1
ATOM 1703 O O . PRO A 1 217 ? 9.932 -11.571 -44.382 1.00 94.50 217 PRO A O 1
ATOM 1706 N N . GLY A 1 218 ? 11.273 -12.966 -43.238 1.00 92.62 218 GLY A N 1
ATOM 1707 C CA . GLY A 1 218 ? 11.401 -13.971 -44.298 1.00 92.62 218 GLY A CA 1
ATOM 1708 C C . GLY A 1 218 ? 12.203 -13.551 -45.541 1.00 92.62 218 GLY A C 1
ATOM 1709 O O . GLY A 1 218 ? 12.208 -14.308 -46.507 1.00 92.62 218 GLY A O 1
ATOM 1710 N N . ILE A 1 219 ? 12.877 -12.393 -45.543 1.00 94.94 219 ILE A N 1
ATOM 1711 C CA . ILE A 1 219 ? 13.655 -11.893 -46.689 1.00 94.94 219 ILE A CA 1
ATOM 1712 C C . ILE A 1 219 ? 15.152 -11.919 -46.374 1.00 94.94 219 ILE A C 1
ATOM 1714 O O . ILE A 1 219 ? 15.633 -11.209 -45.485 1.00 94.94 219 ILE A O 1
ATOM 1718 N N . CYS A 1 220 ? 15.895 -12.696 -47.165 1.00 96.06 220 CYS A N 1
ATOM 1719 C CA . CYS A 1 220 ? 17.346 -12.802 -47.090 1.00 96.06 220 CYS A CA 1
ATOM 1720 C C . CYS A 1 220 ? 18.036 -11.989 -48.190 1.00 96.06 220 CYS A C 1
ATOM 1722 O O . CYS A 1 220 ? 17.714 -12.102 -49.370 1.00 96.06 220 CYS A O 1
ATOM 1724 N N . SER A 1 221 ? 19.037 -11.202 -47.804 1.00 96.38 221 SER A N 1
ATOM 1725 C CA . SER A 1 221 ? 19.994 -10.590 -48.724 1.00 96.38 221 SER A CA 1
ATOM 1726 C C . SER A 1 221 ? 21.223 -11.484 -48.829 1.00 96.38 221 SER A C 1
ATOM 1728 O O . SER A 1 221 ? 21.952 -11.637 -47.846 1.00 96.38 221 SER A O 1
ATOM 1730 N N . CYS A 1 222 ? 21.462 -12.052 -50.009 1.00 95.69 222 CYS A N 1
ATOM 1731 C CA . CYS A 1 222 ? 22.552 -12.999 -50.224 1.00 95.69 222 CYS A CA 1
ATOM 1732 C C . CYS A 1 222 ? 23.869 -12.305 -50.591 1.00 95.69 222 CYS A C 1
ATOM 1734 O O . CYS A 1 222 ? 23.856 -11.319 -51.334 1.00 95.69 222 CYS A O 1
ATOM 1736 N N . PRO A 1 223 ? 25.011 -12.802 -50.086 1.00 93.94 223 PRO A N 1
ATOM 1737 C CA . PRO A 1 223 ? 26.311 -12.323 -50.525 1.00 93.94 223 PRO A CA 1
ATOM 1738 C C . PRO A 1 223 ? 26.586 -12.724 -51.987 1.00 93.94 223 PRO A C 1
ATOM 1740 O O . PRO A 1 223 ? 25.979 -13.674 -52.491 1.00 93.94 223 PRO A O 1
ATOM 1743 N N . PRO A 1 224 ? 27.511 -12.031 -52.682 1.00 92.38 224 PRO A N 1
ATOM 1744 C CA . PRO A 1 224 ? 27.871 -12.358 -54.059 1.00 92.38 224 PRO A CA 1
ATOM 1745 C C . PRO A 1 224 ? 28.247 -13.835 -54.232 1.00 92.38 224 PRO A C 1
ATOM 1747 O O . PRO A 1 224 ? 28.997 -14.392 -53.432 1.00 92.38 224 PRO A O 1
ATOM 1750 N N . GLY A 1 225 ? 27.733 -14.460 -55.292 1.00 88.69 225 GLY A N 1
ATOM 1751 C CA . GLY A 1 225 ? 27.943 -15.882 -55.581 1.00 88.69 225 GLY A CA 1
ATOM 1752 C C . GLY A 1 225 ? 26.931 -16.829 -54.928 1.00 88.69 225 GLY A C 1
ATOM 1753 O O . GLY A 1 225 ? 26.932 -18.009 -55.274 1.00 88.69 225 GLY A O 1
ATOM 1754 N N . PHE A 1 226 ? 26.046 -16.330 -54.057 1.00 92.38 226 PHE A N 1
ATOM 1755 C CA . PHE A 1 226 ? 24.941 -17.089 -53.470 1.00 92.38 226 PHE A CA 1
ATOM 1756 C C . PHE A 1 226 ? 23.578 -16.561 -53.935 1.00 92.38 226 PHE A C 1
ATOM 1758 O O . PHE A 1 226 ? 23.410 -15.373 -54.208 1.00 92.38 226 PHE A O 1
ATOM 1765 N N . GLN A 1 227 ? 22.597 -17.454 -54.031 1.00 90.31 227 GLN A N 1
ATOM 1766 C CA . GLN A 1 227 ? 21.255 -17.191 -54.546 1.00 90.31 227 GLN A CA 1
ATOM 1767 C C . GLN A 1 227 ? 20.212 -18.102 -53.882 1.00 90.31 227 GLN A C 1
ATOM 1769 O O . GLN A 1 227 ? 20.552 -19.080 -53.217 1.00 90.31 227 GLN A O 1
ATOM 1774 N N . GLY A 1 228 ? 18.935 -17.801 -54.111 1.00 91.81 228 GLY A N 1
ATOM 1775 C CA . GLY A 1 228 ? 17.803 -18.509 -53.511 1.00 91.81 228 GLY A CA 1
ATOM 1776 C C . GLY A 1 228 ? 17.146 -17.712 -52.379 1.00 91.81 228 GLY A C 1
ATOM 1777 O O . GLY A 1 228 ? 17.750 -16.767 -51.865 1.00 91.81 228 GLY A O 1
ATOM 1778 N N . PRO A 1 229 ? 15.901 -18.054 -52.006 1.00 92.25 229 PRO A N 1
ATOM 1779 C CA . PRO A 1 229 ? 15.137 -17.350 -50.972 1.00 92.25 229 PRO A CA 1
ATOM 1780 C C . PRO A 1 229 ? 15.823 -17.333 -49.600 1.00 92.25 229 PRO A C 1
ATOM 1782 O O . PRO A 1 229 ? 15.605 -16.401 -48.828 1.00 92.25 229 PRO A O 1
ATOM 1785 N N . TYR A 1 230 ? 16.676 -18.318 -49.311 1.00 94.44 230 TYR A N 1
ATOM 1786 C CA . TYR A 1 230 ? 17.422 -18.436 -48.060 1.00 94.44 230 TYR A CA 1
ATOM 1787 C C . TYR A 1 230 ? 18.934 -18.454 -48.294 1.00 94.44 230 TYR A C 1
ATOM 1789 O O . TYR A 1 230 ? 19.678 -18.845 -47.400 1.00 94.44 230 TYR A O 1
ATOM 1797 N N . CYS A 1 231 ? 19.406 -18.015 -49.465 1.00 94.56 231 CYS A N 1
ATOM 1798 C CA . CYS A 1 231 ? 20.817 -18.048 -49.858 1.00 94.56 231 CYS A CA 1
ATOM 1799 C C . CYS A 1 231 ? 21.432 -19.453 -49.827 1.00 94.56 231 CYS A C 1
ATOM 1801 O O . CYS A 1 231 ? 22.620 -19.608 -49.557 1.00 94.56 231 CYS A O 1
ATOM 1803 N N . GLU A 1 232 ? 20.624 -20.481 -50.065 1.00 93.88 232 GLU A N 1
ATOM 1804 C CA . GLU A 1 232 ? 21.003 -21.889 -49.998 1.00 93.88 232 GLU A CA 1
ATOM 1805 C C . GLU A 1 232 ? 21.768 -22.375 -51.239 1.00 93.88 232 GLU A C 1
ATOM 1807 O O . GLU A 1 232 ? 22.481 -23.375 -51.170 1.00 93.88 232 GLU A O 1
ATOM 1812 N N . GLY A 1 233 ? 21.628 -21.677 -52.369 1.00 88.75 233 GLY A N 1
ATOM 1813 C CA . GLY A 1 233 ? 22.239 -22.034 -53.646 1.00 88.75 233 GLY A C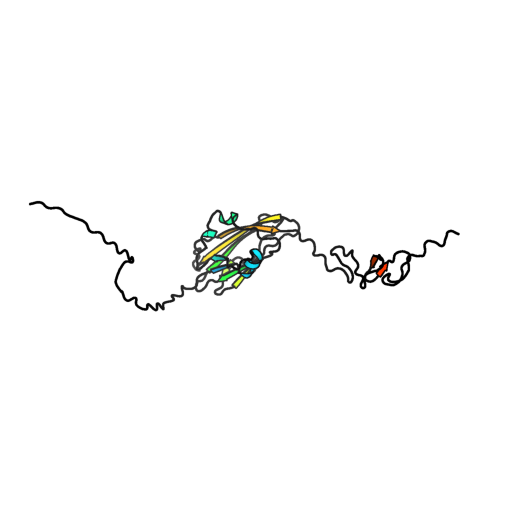A 1
ATOM 1814 C C . GLY A 1 233 ? 23.375 -21.099 -54.051 1.00 88.75 233 GLY A C 1
ATOM 1815 O O . GLY A 1 233 ? 23.542 -20.015 -53.501 1.00 88.75 233 GLY A O 1
ATOM 1816 N N . GLY A 1 234 ? 24.128 -21.503 -55.072 1.00 82.25 234 GLY A N 1
ATOM 1817 C CA . GLY A 1 234 ? 25.262 -20.748 -55.604 1.00 82.25 234 GLY A CA 1
ATOM 1818 C C . GLY A 1 234 ? 26.611 -21.254 -55.091 1.00 82.25 234 GLY A C 1
ATOM 1819 O O . GLY A 1 234 ? 26.705 -21.959 -54.089 1.00 82.25 234 GLY A O 1
ATOM 1820 N N . THR A 1 235 ? 27.667 -20.947 -55.837 1.00 69.31 235 THR A N 1
ATOM 1821 C CA . THR A 1 235 ? 29.034 -21.357 -55.518 1.00 69.31 235 THR A CA 1
ATOM 1822 C C . THR A 1 235 ? 29.943 -20.143 -55.612 1.00 69.31 235 THR A C 1
ATOM 1824 O O . THR A 1 235 ? 29.858 -19.394 -56.585 1.00 69.31 235 THR A O 1
ATOM 1827 N N . GLN A 1 236 ? 30.851 -19.987 -54.650 1.00 61.19 236 GLN A N 1
ATOM 1828 C CA . GLN A 1 236 ? 31.811 -18.881 -54.502 1.00 61.19 236 GLN A CA 1
ATOM 1829 C C . GLN A 1 236 ? 32.816 -18.718 -55.679 1.00 61.19 236 GLN A C 1
ATOM 1831 O O . GLN A 1 236 ? 33.830 -18.046 -55.542 1.00 61.19 236 GLN A O 1
ATOM 1836 N N . PHE A 1 237 ? 32.581 -19.323 -56.848 1.00 58.44 237 PHE A N 1
ATOM 1837 C CA . PHE A 1 237 ? 33.567 -19.453 -57.928 1.00 58.44 237 PHE A CA 1
ATOM 1838 C C . PHE A 1 237 ? 33.528 -18.366 -59.018 1.00 58.44 237 PHE A C 1
ATOM 1840 O O . PHE A 1 237 ? 34.312 -18.438 -59.960 1.00 58.44 237 PHE A O 1
ATOM 1847 N N . TYR A 1 238 ? 32.707 -17.319 -58.900 1.00 56.69 238 TYR A N 1
ATOM 1848 C CA . TYR A 1 238 ? 32.628 -16.253 -59.916 1.00 56.69 238 TYR A CA 1
ATOM 1849 C C . TYR A 1 238 ? 33.452 -14.998 -59.589 1.00 56.69 238 TYR A C 1
ATOM 1851 O O . TYR A 1 238 ? 32.940 -13.885 -59.658 1.00 56.69 238 TYR A O 1
ATOM 1859 N N . THR A 1 239 ? 34.742 -15.138 -59.265 1.00 55.00 239 THR A N 1
ATOM 1860 C CA . THR A 1 239 ? 35.664 -13.977 -59.284 1.00 55.00 239 THR A CA 1
ATOM 1861 C C . THR A 1 239 ? 36.958 -14.191 -60.069 1.00 55.00 239 THR A C 1
ATOM 1863 O O . THR A 1 239 ? 37.844 -13.351 -59.977 1.00 55.00 239 THR A O 1
ATOM 1866 N N . ASN A 1 240 ? 37.090 -15.253 -60.873 1.00 52.38 240 ASN A N 1
ATOM 1867 C CA . ASN A 1 240 ? 38.319 -15.507 -61.647 1.00 52.38 240 ASN A CA 1
ATOM 1868 C C . ASN A 1 240 ? 38.090 -15.731 -63.157 1.00 52.38 240 ASN A C 1
ATOM 1870 O O . ASN A 1 240 ? 38.755 -16.579 -63.740 1.00 52.38 240 ASN A O 1
ATOM 1874 N N . PHE A 1 241 ? 37.184 -14.989 -63.809 1.00 53.50 241 PHE A N 1
ATOM 1875 C CA . PHE A 1 241 ? 37.042 -15.052 -65.280 1.00 53.50 241 PHE A CA 1
ATOM 1876 C C . PHE A 1 241 ? 36.967 -13.703 -66.023 1.00 53.50 241 PHE A C 1
ATOM 1878 O O . PHE A 1 241 ? 36.716 -13.706 -67.219 1.00 53.50 241 PHE A O 1
ATOM 1885 N N . ASP A 1 242 ? 37.286 -12.576 -65.372 1.00 52.03 242 ASP A N 1
ATOM 1886 C CA . ASP A 1 242 ? 37.452 -11.259 -66.033 1.00 52.03 242 ASP A CA 1
ATOM 1887 C C . ASP A 1 242 ? 38.904 -10.741 -65.959 1.00 52.03 242 ASP A C 1
ATOM 1889 O O . ASP A 1 242 ? 39.183 -9.560 -65.752 1.00 52.03 242 ASP A O 1
ATOM 1893 N N . LYS A 1 243 ? 39.873 -11.649 -66.105 1.00 49.41 243 LYS A N 1
ATOM 1894 C CA . LYS A 1 243 ? 41.263 -11.304 -66.439 1.00 49.41 243 LYS A CA 1
ATOM 1895 C C . LYS A 1 243 ? 41.808 -12.336 -67.416 1.00 49.41 243 LYS A C 1
ATOM 1897 O O . LYS A 1 243 ? 42.475 -13.290 -67.018 1.00 49.41 243 LYS A O 1
ATOM 1902 N N . SER A 1 244 ? 41.497 -12.166 -68.692 1.00 42.19 244 SER A N 1
ATOM 1903 C CA . SER A 1 244 ? 42.222 -12.776 -69.812 1.00 42.19 244 SER A CA 1
ATOM 1904 C C . SER A 1 244 ? 42.155 -11.836 -71.000 1.00 42.19 244 SER A C 1
ATOM 1906 O O . SER A 1 244 ? 41.020 -11.473 -71.370 1.00 42.19 244 SER A O 1
#

Radius of gyration: 37.89 Å; Cα contacts (8 Å, |Δi|>4): 461; chains: 1; bounding box: 62×68×147 Å

Foldseek 3Di:
DDDDDDDDDDDDDDDDDDDDDDDDDDPPPPPDPPPPQQAKWKWFAQVVCCVPPVDRDIGTQDHRLDGDVLLVPPCSQVVDDAAEAVDFKTKMKMAGGPFKKKKAFPFFDWPDCQFWNTKDKPDDRIDIGHHDIDMIMIGTDTPLPDWDKIKIKTWMWMAGPVRHTRPPPRRIHIHMYTHDNPDPPQPDAPPQFDDPPVRQRGHAVVAAPPPWHCRHHQQTDEDPQFDDSRSPDGDPPPPPDPPD

Mean predicted aligned error: 16.2 Å